Protein AF-A0A653DAD8-F1 (afdb_monomer_lite)

InterPro domains:
  IPR006594 LIS1 homology motif [PS50896] (156-188)
  IPR006594 LIS1 homology motif [SM00667] (156-188)
  IPR040362 RAB11-binding protein RELCH [PTHR32059] (21-234)

pLDDT: mean 71.54, std 20.87, range [33.69, 98.06]

Foldseek 3Di:
DDDYDDDDDDDDDDPDPPPPPPPCDPQNVLVVCVVVVVLVVNVVSQVVCVVVVHHDVSSVVCVVDPVNCVVVVVPDPPPVPPDPPDDDDDDPPVPDDDPCPVVVVVVVVVVVVVVVVVVVVVLLVLLVVVVVVVPVPPPDDDDDPDPCPDDQDQLNVLLVLLLVLVVCVVVVVVVVSVVSCVVVVQADNVDPSSSSHPDPRDDHPVVVVVVVVVVVVVVVVVVDDDDDDCCVVVVVVVVVVVVVVVVVVCVVVPDDDDDDDDD

Radius of gyration: 42.53 Å; chains: 1; bounding box: 98×110×98 Å

Sequence (263 aa):
MSCDPSIIQQSCDGDKSQLGSKNISYNEIATKLLQDKLLLTALELHTELVEAGKEVRQLKDFFSNPGNFELQTQELPTHLTRSGSQVTLDSLDLTRYSEDGAGTDERVAVLEFELRKAKETINALRNNLTVATESENNSPTKGQLNPNIGSIKPHEQRALNFLINEYLLIHGYKLTSITFADENQSQDFDDWDDVGLNISKPPELLHLYREGLKQTGQNSIVASTQTDHDNSEEKIKNLYYLKYEEATFLQVTGLLCDPPQIL

Organism: Callosobruchus maculatus (NCBI:txid64391)

Secondary structure (DSSP, 8-state):
-------------------------HHHHHHHHHHTT-HHHHHHHHHHHHHTT---HHHHHHHH-THHHHGGGSSS---S---S---------TTSS-TTHHHHHHHHHHHHHHHHHHHHHHHHHHHHHHHHHHHTT------------PPPPHHHHHHHHHHHHHHHHHTT-HHHHHHHHHHTTTS-SS-GGGG--SS--PPPHHHHHHHHHHHHHHHTTTTS--S----HHHHHHHHHHHHHHHHHHHHHTT---PPPPP-

Structure (mmCIF, N/CA/C/O backbone):
data_AF-A0A653DAD8-F1
#
_entry.id   AF-A0A653DAD8-F1
#
loop_
_atom_site.group_PDB
_atom_site.id
_atom_site.type_symbol
_atom_site.label_atom_id
_atom_site.label_alt_id
_atom_site.label_comp_id
_atom_site.label_asym_id
_atom_site.label_entity_id
_atom_site.label_seq_id
_atom_site.pdbx_PDB_ins_code
_atom_site.Cartn_x
_atom_site.Cartn_y
_atom_site.Cartn_z
_atom_site.occupancy
_atom_site.B_iso_or_equiv
_atom_site.auth_seq_id
_atom_site.auth_comp_id
_atom_site.auth_asym_id
_atom_site.auth_atom_id
_atom_site.pdbx_PDB_model_num
ATOM 1 N N . MET A 1 1 ? -32.685 41.257 73.895 1.00 41.00 1 MET A N 1
ATOM 2 C CA . MET A 1 1 ? -31.690 42.123 73.231 1.00 41.00 1 MET A CA 1
ATOM 3 C C . MET A 1 1 ? -30.420 42.089 74.052 1.00 41.00 1 MET A C 1
AT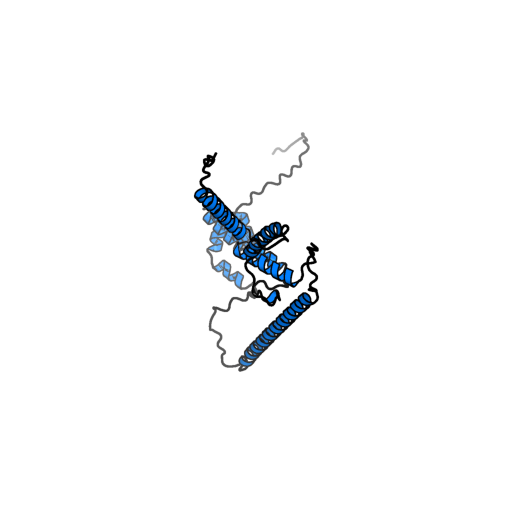OM 5 O O . MET A 1 1 ? -30.438 42.520 75.197 1.00 41.00 1 MET A O 1
ATOM 9 N N . SER A 1 2 ? -29.348 41.533 73.511 1.00 33.69 2 SER A N 1
ATOM 10 C CA . SER A 1 2 ? -27.996 41.801 74.000 1.00 33.69 2 SER A CA 1
ATOM 11 C C . SER A 1 2 ? -27.038 41.527 72.860 1.00 33.69 2 SER A C 1
ATOM 13 O O . SER A 1 2 ? -27.015 40.417 72.336 1.00 33.69 2 SER A O 1
ATOM 15 N N . CYS A 1 3 ? -26.307 42.567 72.480 1.00 37.88 3 CYS A N 1
ATOM 16 C CA . CYS A 1 3 ? -25.126 42.491 71.641 1.00 37.88 3 CYS A CA 1
ATOM 17 C C . CYS A 1 3 ? -23.967 43.149 72.405 1.00 37.88 3 CYS A C 1
ATOM 19 O O . CYS A 1 3 ? -24.150 44.247 72.932 1.00 37.88 3 CYS A O 1
ATOM 21 N N . ASP A 1 4 ? -22.829 42.441 72.362 1.00 40.47 4 ASP A N 1
ATOM 22 C CA . ASP A 1 4 ? -21.415 42.866 72.425 1.00 40.47 4 ASP A CA 1
ATOM 23 C C . ASP A 1 4 ? -20.816 43.433 73.733 1.00 40.47 4 ASP A C 1
ATOM 25 O O . ASP A 1 4 ? -21.583 43.911 74.569 1.00 40.47 4 ASP A O 1
ATOM 29 N N . PRO A 1 5 ? -19.461 43.411 73.950 1.00 57.53 5 PRO A N 1
ATOM 30 C CA . PRO A 1 5 ? -18.354 43.311 72.954 1.00 57.53 5 PRO A CA 1
ATOM 31 C C . PRO A 1 5 ? -17.012 42.588 73.359 1.00 57.53 5 PRO A C 1
ATOM 33 O O . PRO A 1 5 ? -16.801 42.224 74.513 1.00 57.53 5 PRO A O 1
ATOM 36 N N . SER A 1 6 ? -16.063 42.525 72.391 1.00 39.62 6 SER A N 1
ATOM 37 C CA . SER A 1 6 ? -14.561 42.539 72.497 1.00 39.62 6 SER A CA 1
ATOM 38 C C . SER A 1 6 ? -13.758 41.208 72.620 1.00 39.62 6 SER A C 1
ATOM 40 O O . SER A 1 6 ? -13.842 40.541 73.642 1.00 39.62 6 SER A O 1
ATOM 42 N N . ILE A 1 7 ? -13.059 40.714 71.564 1.00 40.53 7 ILE A N 1
ATOM 43 C CA . ILE A 1 7 ? -11.623 40.906 71.130 1.00 40.53 7 ILE A CA 1
ATOM 44 C C . ILE A 1 7 ? -10.610 40.211 72.096 1.00 40.53 7 ILE A C 1
ATOM 46 O O . ILE A 1 7 ? -10.602 40.550 73.270 1.00 40.53 7 ILE A O 1
ATOM 50 N N . ILE A 1 8 ? -9.788 39.190 71.751 1.00 37.81 8 ILE A N 1
ATOM 51 C CA . ILE A 1 8 ? -8.548 39.130 70.918 1.00 37.81 8 ILE A CA 1
ATOM 52 C C . ILE A 1 8 ? -8.161 37.642 70.681 1.00 37.81 8 ILE A C 1
ATOM 54 O O . ILE A 1 8 ? -8.128 36.899 71.652 1.00 37.81 8 ILE A O 1
ATOM 58 N N . GLN A 1 9 ? -7.770 37.238 69.457 1.00 35.22 9 GLN A N 1
ATOM 59 C CA . GLN A 1 9 ? -6.507 36.508 69.177 1.00 35.22 9 GLN A CA 1
ATOM 60 C C . GLN A 1 9 ? -6.263 36.407 67.656 1.00 35.22 9 GLN A C 1
ATOM 62 O O . GLN A 1 9 ? -7.020 35.772 66.926 1.00 35.22 9 GLN A O 1
ATOM 67 N N . GLN A 1 10 ? -5.185 37.040 67.187 1.00 46.09 10 GLN A N 1
ATOM 68 C CA . GLN A 1 10 ? -4.557 36.787 65.887 1.00 46.09 10 GLN A CA 1
ATOM 69 C C . GLN A 1 10 ? -4.028 35.347 65.813 1.00 46.09 10 GLN A C 1
ATOM 71 O O . GLN A 1 10 ? -3.392 34.885 66.758 1.00 46.09 10 GLN A O 1
ATOM 76 N N . SER A 1 11 ? -4.175 34.699 64.656 1.00 34.66 11 SER A N 1
ATOM 77 C CA . SER A 1 11 ? -3.166 33.761 64.161 1.00 34.66 11 SER A CA 1
ATOM 78 C C . SER A 1 11 ? -3.070 33.848 62.646 1.00 34.66 11 SER A C 1
ATOM 80 O O . SER A 1 11 ? -4.067 33.891 61.928 1.00 34.66 11 SER A O 1
ATOM 82 N N . CYS A 1 12 ? -1.819 33.915 62.232 1.00 35.72 12 CYS A N 1
ATOM 83 C CA . CYS A 1 12 ? -1.263 34.023 60.905 1.00 35.72 12 CYS A CA 1
ATOM 84 C C . CYS A 1 12 ? -1.383 32.703 60.131 1.00 35.72 12 CYS A C 1
ATOM 86 O O . CYS A 1 12 ? -1.547 31.640 60.728 1.00 35.72 12 CYS A O 1
ATOM 88 N N . ASP A 1 13 ? -1.138 32.830 58.828 1.00 35.91 13 ASP A N 1
ATOM 89 C CA . ASP A 1 13 ? -0.514 31.845 57.944 1.00 35.91 13 ASP A CA 1
ATOM 90 C C . ASP A 1 13 ? -1.307 30.609 57.515 1.00 35.91 13 ASP A C 1
ATOM 92 O O . ASP A 1 13 ? -1.715 29.760 58.304 1.00 35.91 13 ASP A O 1
ATOM 96 N N . GLY A 1 14 ? -1.371 30.439 56.194 1.00 35.56 14 GLY A N 1
ATOM 97 C CA . GLY A 1 14 ? -1.519 29.114 55.607 1.00 35.56 14 GLY A CA 1
ATOM 98 C C . GLY A 1 14 ? -2.348 29.070 54.344 1.00 35.56 14 GLY A C 1
ATOM 99 O O . GLY A 1 14 ? -3.340 28.351 54.291 1.00 35.56 14 GLY A O 1
ATOM 100 N N . ASP A 1 15 ? -1.899 29.782 53.316 1.00 46.31 15 ASP A N 1
ATOM 101 C CA . ASP A 1 15 ? -2.247 29.497 51.930 1.00 46.31 15 ASP A CA 1
ATOM 102 C C . ASP A 1 15 ? -1.838 28.041 51.620 1.00 46.31 15 ASP A C 1
ATOM 104 O O . ASP A 1 15 ? -0.671 27.717 51.391 1.00 46.31 15 ASP A O 1
ATOM 108 N N . LYS A 1 16 ? -2.795 27.118 51.713 1.00 41.59 16 LYS A N 1
ATOM 109 C CA . LYS A 1 16 ? -2.699 25.785 51.122 1.00 41.59 16 LYS A CA 1
ATOM 110 C C . LYS A 1 16 ? -3.937 25.591 50.277 1.00 41.59 16 LYS A C 1
ATOM 112 O O . LYS A 1 16 ? -4.970 25.116 50.740 1.00 41.59 16 LYS A O 1
ATOM 117 N N . SER A 1 17 ? -3.782 25.960 49.015 1.00 45.38 17 SER A N 1
ATOM 118 C CA . SER A 1 17 ? -4.536 25.451 47.884 1.00 45.38 17 SER A CA 1
ATOM 119 C C . SER A 1 17 ? -4.602 23.918 47.941 1.00 45.38 17 SER A C 1
ATOM 121 O O . SER A 1 17 ? -3.812 23.198 47.334 1.00 45.38 17 SER A O 1
ATOM 123 N N . GLN A 1 18 ? -5.582 23.390 48.676 1.00 43.06 18 GLN A N 1
ATOM 124 C CA . GLN A 1 18 ? -6.116 22.068 48.400 1.00 43.06 18 GLN A CA 1
ATOM 125 C C . GLN A 1 18 ? -6.823 22.177 47.053 1.00 43.06 18 GLN A C 1
ATOM 127 O O . GLN A 1 18 ? -8.003 22.513 46.964 1.00 43.06 18 GLN A O 1
ATOM 132 N N . LEU A 1 19 ? -6.070 21.904 45.987 1.00 46.00 19 LEU A N 1
ATOM 133 C CA . LEU A 1 19 ? -6.621 21.437 44.728 1.00 46.00 19 LEU A CA 1
ATOM 134 C C . LEU A 1 19 ? -7.296 20.100 45.045 1.00 46.00 19 LEU A C 1
ATOM 136 O O . LEU A 1 19 ? -6.693 19.034 44.935 1.00 46.00 19 LEU A O 1
ATOM 140 N N . GLY A 1 20 ? -8.519 20.188 45.572 1.00 42.84 20 GLY A N 1
ATOM 141 C CA . GLY A 1 20 ? -9.350 19.040 45.858 1.00 42.84 20 GLY A CA 1
ATOM 142 C C . GLY A 1 20 ? -9.424 18.241 44.576 1.00 42.84 20 GLY A C 1
ATOM 143 O O . GLY A 1 20 ? -9.896 18.750 43.558 1.00 42.84 20 GLY A O 1
ATOM 144 N N . SER A 1 21 ? -8.887 17.027 44.613 1.00 50.31 21 SER A N 1
ATOM 145 C CA . SER A 1 21 ? -9.064 16.032 43.573 1.00 50.31 21 SER A CA 1
ATOM 146 C C . SER A 1 21 ? -10.570 15.843 43.433 1.00 50.31 21 SER A C 1
ATOM 148 O O . SER A 1 21 ? -11.185 15.097 44.195 1.00 50.31 21 SER A O 1
ATOM 150 N N . LYS A 1 22 ? -11.194 16.619 42.540 1.00 58.31 22 LYS A N 1
ATOM 151 C CA . LYS A 1 22 ? -12.590 16.439 42.169 1.00 58.31 22 LYS A CA 1
ATOM 152 C C . LYS A 1 22 ? -12.623 15.049 41.565 1.00 58.31 22 LYS A C 1
ATOM 154 O O . LYS A 1 22 ? -12.152 14.851 40.452 1.00 58.31 22 LYS A O 1
ATOM 159 N N . ASN A 1 23 ? -13.061 14.077 42.355 1.00 59.38 23 ASN A N 1
ATOM 160 C CA . ASN A 1 23 ? -13.364 12.747 41.868 1.00 59.38 23 ASN A CA 1
ATOM 161 C C . ASN A 1 23 ? -14.522 12.940 40.896 1.00 59.38 23 ASN A C 1
ATOM 163 O O . ASN A 1 23 ? -15.666 13.074 41.327 1.00 59.38 23 ASN A O 1
ATOM 167 N N . ILE A 1 24 ? -14.192 13.080 39.613 1.00 77.06 24 ILE A N 1
ATOM 168 C CA . ILE A 1 24 ? -15.168 13.335 38.564 1.00 77.06 24 ILE A CA 1
ATOM 169 C C . ILE A 1 24 ? -16.118 12.138 38.562 1.00 77.06 24 ILE A C 1
ATOM 171 O O . ILE A 1 24 ? -15.697 10.997 38.361 1.00 77.06 24 ILE A O 1
ATOM 175 N N . SER A 1 25 ? -17.393 12.386 38.851 1.00 88.06 25 SER A N 1
ATOM 176 C CA . SER A 1 25 ? -18.393 11.319 38.891 1.00 88.06 25 SER A CA 1
ATOM 177 C C . SER A 1 25 ? -18.790 10.929 37.470 1.00 88.06 25 SER A C 1
ATOM 179 O O . SER A 1 25 ? -18.913 11.793 36.604 1.00 88.06 25 SER A O 1
ATOM 181 N N . TYR A 1 26 ? -19.108 9.653 37.227 1.00 91.06 26 TYR A N 1
ATOM 182 C CA . TYR A 1 26 ? -19.656 9.204 35.938 1.00 91.06 26 TYR A CA 1
ATOM 183 C C . TYR A 1 26 ? -20.897 9.999 35.499 1.00 91.06 26 TYR A C 1
ATOM 185 O O . TYR A 1 26 ? -21.128 10.159 34.305 1.00 91.06 26 TYR A O 1
ATOM 193 N N . ASN A 1 27 ? -21.667 10.547 36.447 1.00 91.19 27 ASN A N 1
ATOM 194 C CA . ASN A 1 27 ? -22.784 11.441 36.137 1.00 91.19 27 ASN A CA 1
ATOM 195 C C . ASN A 1 27 ? -22.320 12.771 35.530 1.00 91.19 27 ASN A C 1
ATOM 197 O O . ASN A 1 27 ? -22.940 13.245 34.589 1.00 91.19 27 ASN A O 1
ATOM 201 N N . GLU A 1 28 ? -21.236 13.356 36.038 1.00 92.88 28 GLU A N 1
ATOM 202 C CA . GLU A 1 28 ? -20.692 14.618 35.524 1.00 92.88 28 GLU A CA 1
ATOM 203 C C . GLU A 1 28 ? -20.099 14.421 34.126 1.00 92.88 28 GLU A C 1
ATOM 205 O O . GLU A 1 28 ? -20.323 15.245 33.240 1.00 92.88 28 GLU A O 1
ATOM 210 N N . ILE A 1 29 ? -19.411 13.292 33.911 1.00 92.75 29 ILE A N 1
ATOM 211 C CA . ILE A 1 29 ? -18.890 12.898 32.595 1.00 92.75 29 ILE A CA 1
ATOM 212 C C . ILE A 1 29 ? -20.050 12.708 31.616 1.00 92.75 29 ILE A C 1
ATOM 214 O O . ILE A 1 29 ? -20.034 13.287 30.535 1.00 92.75 29 ILE A O 1
ATOM 218 N N . ALA A 1 30 ? -21.089 11.965 32.005 1.00 93.25 30 ALA A N 1
ATOM 219 C CA . ALA A 1 30 ? -22.267 11.746 31.172 1.00 93.25 30 ALA A CA 1
ATOM 220 C C . ALA A 1 30 ? -22.954 13.062 30.782 1.00 93.25 30 ALA A C 1
ATOM 222 O O . ALA A 1 30 ? -23.223 13.288 29.605 1.00 93.25 30 ALA A O 1
ATOM 223 N N . THR A 1 31 ? -23.183 13.960 31.747 1.00 93.12 31 THR A N 1
ATOM 224 C CA . THR A 1 31 ? -23.765 15.281 31.477 1.00 93.12 31 THR A CA 1
ATOM 225 C C . THR A 1 31 ? -22.889 16.078 30.510 1.00 93.12 31 THR A C 1
ATOM 227 O O . THR A 1 31 ? -23.412 16.666 29.565 1.00 93.12 31 THR A O 1
ATOM 230 N N . LYS A 1 32 ? -21.562 16.060 30.696 1.00 94.50 32 LYS A N 1
ATOM 231 C CA . LYS A 1 32 ? -20.625 16.771 29.820 1.00 94.50 32 LYS A CA 1
ATOM 232 C C . LYS A 1 32 ? -20.631 16.219 28.392 1.00 94.50 32 LYS A C 1
ATOM 234 O O . LYS A 1 32 ? -20.705 17.000 27.450 1.00 94.50 32 LYS A O 1
ATOM 239 N N . LEU A 1 33 ? -20.612 14.897 28.225 1.00 94.56 33 LEU A N 1
ATOM 240 C CA . LEU A 1 33 ? -20.620 14.255 26.907 1.00 94.56 33 LEU A CA 1
ATOM 241 C C . LEU A 1 33 ? -21.926 14.512 26.142 1.00 94.56 33 LEU A C 1
ATOM 243 O O . LEU A 1 33 ? -21.887 14.777 24.941 1.00 94.56 33 LEU A O 1
ATOM 247 N N . LEU A 1 34 ? -23.072 14.486 26.832 1.00 92.25 34 LEU A N 1
ATOM 248 C CA . LEU A 1 34 ? -24.365 14.816 26.228 1.00 92.25 34 LEU A CA 1
ATOM 249 C C . LEU A 1 34 ? -24.459 16.307 25.867 1.00 92.25 34 LEU A C 1
ATOM 251 O O . LEU A 1 34 ? -24.926 16.645 24.781 1.00 92.25 34 LEU A O 1
ATOM 255 N N . GLN A 1 35 ? -23.973 17.197 26.740 1.00 92.25 35 GLN A N 1
ATOM 256 C CA . GLN A 1 35 ? -23.939 18.642 26.491 1.00 92.25 35 GLN A CA 1
ATOM 257 C C . GLN A 1 35 ? -23.063 18.997 25.281 1.00 92.25 35 GLN A C 1
ATOM 259 O O . GLN A 1 35 ? -23.463 19.811 24.449 1.00 92.25 35 GLN A O 1
ATOM 264 N N . ASP A 1 36 ? -21.893 18.368 25.168 1.00 92.50 36 ASP A N 1
ATOM 265 C CA . ASP A 1 36 ? -20.935 18.613 24.087 1.00 92.50 36 ASP A CA 1
ATOM 266 C C . ASP A 1 36 ? -21.272 17.823 22.804 1.00 92.50 36 ASP A C 1
ATOM 268 O O . ASP A 1 36 ? -20.515 17.860 21.836 1.00 92.50 36 ASP A O 1
ATOM 272 N N . LYS A 1 37 ? -22.412 17.112 22.773 1.00 90.00 37 LYS A N 1
ATOM 273 C CA . LYS A 1 37 ? -22.869 16.276 21.648 1.00 90.00 37 LYS A CA 1
ATOM 274 C C . LYS A 1 37 ? -21.855 15.203 21.219 1.00 90.00 37 LYS A C 1
ATOM 276 O O . LYS A 1 37 ? -21.863 14.755 20.071 1.00 90.00 37 LYS A O 1
ATOM 281 N N . LEU A 1 38 ? -21.025 14.726 22.145 1.00 92.81 38 LEU A N 1
ATOM 282 C CA . LEU A 1 38 ? -20.094 13.614 21.934 1.00 92.81 38 LEU A CA 1
ATOM 283 C C . LEU A 1 38 ? -20.830 12.275 22.099 1.00 92.81 38 LEU A C 1
ATOM 285 O O . LEU A 1 38 ? -20.524 11.477 22.984 1.00 92.81 38 LEU A O 1
ATOM 289 N N . LEU A 1 39 ? -21.844 12.047 21.258 1.00 92.12 39 LEU A N 1
ATOM 290 C CA . LEU A 1 39 ? -22.805 10.949 21.422 1.00 92.12 39 LEU A CA 1
ATOM 291 C C . LEU A 1 39 ? -22.161 9.563 21.308 1.00 92.12 39 LEU A C 1
ATOM 293 O O . LEU A 1 39 ? -22.580 8.646 22.005 1.00 92.12 39 LEU A O 1
ATOM 297 N N . LEU A 1 40 ? -21.130 9.415 20.472 1.00 93.69 40 LEU A N 1
ATOM 298 C CA . LEU A 1 40 ? -20.424 8.142 20.317 1.00 93.69 40 LEU A CA 1
ATOM 299 C C . LEU A 1 40 ? -19.607 7.798 21.569 1.00 93.69 40 LEU A C 1
ATOM 301 O O . LEU A 1 40 ? -19.708 6.690 22.080 1.00 93.69 40 LEU A O 1
ATOM 305 N N . THR A 1 41 ? -18.884 8.774 22.119 1.00 95.25 41 THR A N 1
ATOM 306 C CA . THR A 1 41 ? -18.140 8.624 23.379 1.00 95.25 41 THR A CA 1
ATOM 307 C C . THR A 1 41 ? -19.081 8.407 24.565 1.00 95.25 41 THR A C 1
ATOM 309 O O . THR A 1 41 ? -18.795 7.618 25.460 1.00 95.25 41 THR A O 1
ATOM 312 N N . ALA A 1 42 ? -20.237 9.080 24.576 1.00 94.62 42 ALA A N 1
ATOM 313 C CA . ALA A 1 42 ? -21.278 8.846 25.573 1.00 94.62 42 ALA A CA 1
ATOM 314 C C . ALA A 1 42 ? -21.845 7.419 25.491 1.00 94.62 42 ALA A C 1
ATOM 316 O O . ALA A 1 42 ? -22.124 6.818 26.529 1.00 94.62 42 ALA A O 1
ATOM 317 N N . LEU A 1 43 ? -22.009 6.885 24.275 1.00 94.44 43 LEU A N 1
ATOM 318 C CA . LEU A 1 43 ? -22.498 5.528 24.043 1.00 94.44 43 LEU A CA 1
ATOM 319 C C . LEU A 1 43 ? -21.471 4.487 24.490 1.00 94.44 43 LEU A C 1
ATOM 321 O O . LEU A 1 43 ? -21.838 3.548 25.187 1.00 94.44 43 LEU A O 1
ATOM 325 N N . GLU A 1 44 ? -20.200 4.692 24.152 1.00 95.88 44 GLU A N 1
ATOM 326 C CA . GLU A 1 44 ? -19.090 3.840 24.585 1.00 95.88 44 GLU A CA 1
ATOM 327 C C . GLU A 1 44 ? -19.015 3.759 26.117 1.00 95.88 44 GLU A C 1
ATOM 329 O O . GLU A 1 44 ? -19.029 2.667 26.689 1.00 95.88 44 GLU A O 1
ATOM 334 N N . LEU A 1 45 ? -19.072 4.913 26.794 1.00 94.56 45 LEU A N 1
ATOM 335 C CA . LEU A 1 45 ? -19.117 4.973 28.256 1.00 94.56 45 LEU A CA 1
ATOM 336 C C . LEU A 1 45 ? -20.352 4.257 28.826 1.00 94.56 45 LEU A C 1
ATOM 338 O O . LEU A 1 45 ? -20.268 3.604 29.865 1.00 94.56 45 LEU A O 1
ATOM 342 N N . HIS A 1 46 ? -21.513 4.379 28.177 1.00 93.50 46 HIS A N 1
ATOM 343 C CA . HIS A 1 46 ? -22.723 3.679 28.604 1.00 93.50 46 HIS A CA 1
ATOM 344 C C . HIS A 1 46 ? -22.545 2.159 28.530 1.00 93.50 46 HIS A C 1
ATOM 346 O O . HIS A 1 46 ? -22.851 1.473 29.507 1.00 93.50 46 HIS A O 1
ATOM 352 N N . THR A 1 47 ? -22.029 1.646 27.411 1.00 94.62 47 THR A N 1
ATOM 353 C CA . THR A 1 47 ? -21.808 0.209 27.216 1.00 94.62 47 THR A CA 1
ATOM 354 C C . THR A 1 47 ? -20.768 -0.345 28.183 1.00 94.62 47 THR A C 1
ATOM 356 O O . THR A 1 47 ? -21.034 -1.356 28.827 1.00 94.62 47 THR A O 1
ATOM 359 N N . GLU A 1 48 ? -19.653 0.362 28.387 1.00 95.12 48 GLU A N 1
ATOM 360 C CA . GLU A 1 48 ? -18.602 -0.047 29.328 1.00 95.12 48 GLU A CA 1
ATOM 361 C C . GLU A 1 48 ? -19.137 -0.134 30.769 1.00 95.12 48 GLU A C 1
ATOM 363 O O . GLU A 1 48 ? -18.854 -1.081 31.507 1.00 95.12 48 GLU A O 1
ATOM 368 N N . LEU A 1 49 ? -19.972 0.828 31.179 1.00 92.62 49 LEU A N 1
ATOM 369 C CA . LEU A 1 49 ? -20.592 0.803 32.502 1.00 92.62 49 LEU A CA 1
ATOM 370 C C . LEU A 1 49 ? -21.569 -0.365 32.653 1.00 92.62 49 LEU A C 1
ATOM 372 O O . LEU A 1 49 ? -21.524 -1.048 33.679 1.00 92.62 49 LEU A O 1
ATOM 376 N N . VAL A 1 50 ? -22.406 -0.618 31.641 1.00 92.50 50 VAL A N 1
ATOM 377 C CA . VAL A 1 50 ? -23.357 -1.741 31.637 1.00 92.50 50 VAL A CA 1
ATOM 378 C C . VAL A 1 50 ? -22.619 -3.079 31.735 1.00 92.50 50 VAL A C 1
ATOM 380 O O . VAL A 1 50 ? -23.019 -3.928 32.532 1.00 92.50 50 VAL A O 1
ATOM 383 N N . GLU A 1 51 ? -21.512 -3.246 31.009 1.00 92.12 51 GLU A N 1
ATOM 384 C CA . GLU A 1 51 ? -20.644 -4.429 31.099 1.00 92.12 51 GLU A CA 1
ATOM 385 C C . GLU A 1 51 ? -20.025 -4.594 32.494 1.00 92.12 51 GLU A C 1
ATOM 387 O O . GLU A 1 51 ? -19.964 -5.702 33.028 1.00 92.12 51 GLU A O 1
ATOM 392 N N . ALA A 1 52 ? -19.645 -3.488 33.141 1.00 90.62 52 ALA A N 1
ATOM 393 C CA . ALA A 1 52 ? -19.167 -3.472 34.522 1.00 90.62 52 ALA A CA 1
ATOM 394 C C . ALA A 1 52 ? -20.289 -3.614 35.579 1.00 90.62 52 A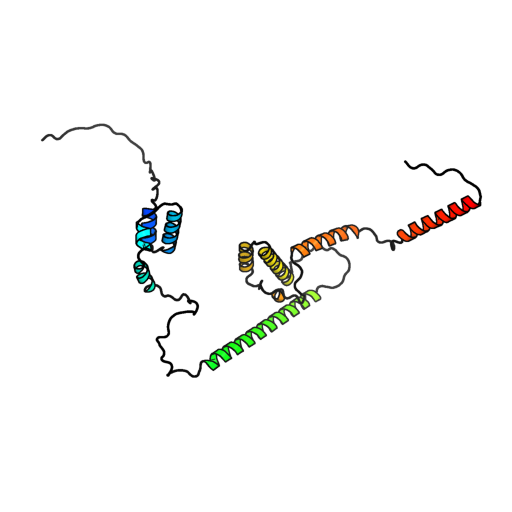LA A C 1
ATOM 396 O O . ALA A 1 52 ? -20.016 -3.520 36.782 1.00 90.62 52 ALA A O 1
ATOM 397 N N . GLY A 1 53 ? -21.549 -3.799 35.163 1.00 89.06 53 GLY A N 1
ATOM 398 C CA . GLY A 1 53 ? -22.718 -3.911 36.043 1.00 89.06 53 GLY A CA 1
ATOM 399 C C . GLY A 1 53 ? -23.118 -2.602 36.736 1.00 89.06 53 GLY A C 1
ATOM 400 O O . GLY A 1 53 ? -23.833 -2.623 37.739 1.00 89.06 53 GLY A O 1
ATOM 401 N N . LYS A 1 54 ? -22.641 -1.457 36.240 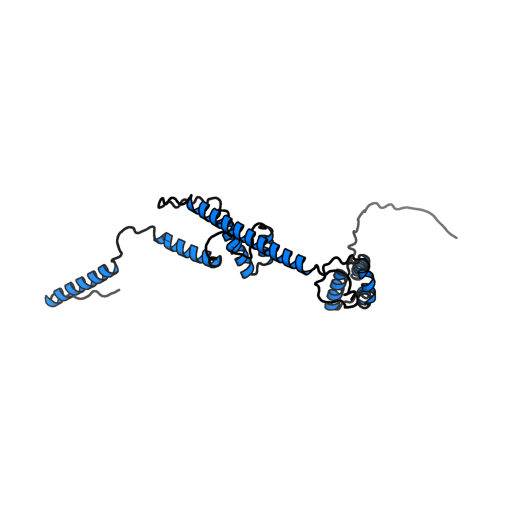1.00 86.81 54 LYS A N 1
ATOM 402 C CA . LYS A 1 54 ? -22.964 -0.113 36.731 1.00 86.81 54 LYS A CA 1
ATOM 403 C C . LYS A 1 54 ? -23.890 0.580 35.740 1.00 86.81 54 LYS A C 1
ATOM 405 O O . LYS A 1 54 ? -23.770 0.420 34.535 1.00 86.81 54 LYS A O 1
ATOM 410 N N . GLU A 1 55 ? -24.803 1.408 36.230 1.00 88.06 55 GLU A N 1
ATOM 411 C CA . GLU A 1 55 ? -25.729 2.120 35.350 1.00 88.06 55 GLU A CA 1
ATOM 412 C C . GLU A 1 55 ? -25.816 3.602 35.713 1.00 88.06 55 GLU A C 1
ATOM 414 O O . GLU A 1 55 ? -26.037 3.972 36.868 1.00 88.06 55 GLU A O 1
ATOM 419 N N . VAL A 1 56 ? -25.674 4.456 34.697 1.00 91.75 56 VAL A N 1
ATOM 420 C CA . VAL A 1 56 ? -25.932 5.896 34.787 1.00 91.75 56 VAL A CA 1
ATOM 421 C C . VAL A 1 56 ? -27.255 6.180 34.087 1.00 91.75 56 VAL A C 1
ATOM 423 O O . VAL A 1 56 ? -27.357 6.074 32.865 1.00 91.75 56 VAL A O 1
ATOM 426 N N . ARG A 1 57 ? -28.268 6.565 34.873 1.00 88.25 57 ARG A N 1
ATOM 427 C CA . ARG A 1 57 ? -29.647 6.774 34.395 1.00 88.25 57 ARG A CA 1
ATOM 428 C C . ARG A 1 57 ? -29.735 7.747 33.223 1.00 88.25 57 ARG A C 1
ATOM 430 O O . ARG A 1 57 ? -30.431 7.464 32.265 1.00 88.25 57 ARG A O 1
ATOM 437 N N . GLN A 1 58 ? -28.972 8.839 33.264 1.00 89.94 58 GLN A N 1
ATOM 438 C CA . GLN A 1 58 ? -28.989 9.856 32.208 1.00 89.94 58 GLN A CA 1
ATOM 439 C C . GLN A 1 58 ? -28.608 9.286 30.835 1.00 89.94 58 GLN A C 1
ATOM 441 O O . GLN A 1 58 ? -29.264 9.600 29.849 1.00 89.94 58 GLN A O 1
ATOM 446 N N . LEU A 1 59 ? -27.583 8.427 30.768 1.00 92.31 59 LEU A N 1
ATOM 447 C CA . LEU A 1 59 ? -27.186 7.782 29.513 1.00 92.31 59 LEU A CA 1
ATOM 448 C C . LEU A 1 59 ? -28.240 6.761 29.080 1.00 92.31 59 LEU A C 1
ATOM 450 O O . LEU A 1 59 ? -28.648 6.767 27.925 1.00 92.31 59 LEU A O 1
ATOM 454 N N . LYS A 1 60 ? -28.746 5.948 30.017 1.00 92.75 60 LYS A N 1
ATOM 455 C CA . LYS A 1 60 ? -29.812 4.976 29.742 1.00 92.75 60 LYS A CA 1
ATOM 456 C C . LYS A 1 60 ? -31.048 5.652 29.143 1.00 92.75 60 LYS A C 1
ATOM 458 O O . LYS A 1 60 ? -31.514 5.241 28.085 1.00 92.75 60 LYS A O 1
ATOM 463 N N . ASP A 1 61 ? -31.555 6.693 29.795 1.00 90.94 61 ASP A N 1
ATOM 464 C CA . ASP A 1 61 ? -32.758 7.412 29.375 1.00 90.94 61 ASP A CA 1
ATOM 465 C C . ASP A 1 61 ? -32.529 8.125 28.033 1.00 90.94 61 ASP A C 1
ATOM 467 O O . ASP A 1 61 ? -33.407 8.121 27.169 1.00 90.94 61 ASP A O 1
ATOM 471 N N . PHE A 1 62 ? -31.329 8.680 27.821 1.00 91.44 62 PHE A N 1
ATOM 472 C CA . PHE A 1 62 ? -30.967 9.347 26.573 1.00 91.44 62 PHE A CA 1
ATOM 473 C C . PHE A 1 62 ? -30.898 8.377 25.385 1.00 91.44 62 PHE A C 1
ATOM 475 O O . PHE A 1 62 ? -31.481 8.667 24.341 1.00 91.44 62 PHE A O 1
ATOM 482 N N . PHE A 1 63 ? -30.229 7.229 25.541 1.00 91.81 63 PHE A N 1
ATOM 483 C CA . PHE A 1 63 ? -30.074 6.218 24.486 1.00 91.81 63 PHE A CA 1
ATOM 484 C C . PHE A 1 63 ? -31.317 5.339 24.288 1.00 91.81 63 PHE A C 1
ATOM 486 O O . PHE A 1 63 ? -31.478 4.749 23.224 1.00 91.81 63 PHE A O 1
ATOM 493 N N . SER A 1 64 ? -32.225 5.282 25.268 1.00 89.56 64 SER A N 1
ATOM 494 C CA . SER A 1 64 ? -33.508 4.572 25.134 1.00 89.56 64 SER A CA 1
ATOM 495 C C . SER A 1 64 ? -34.549 5.351 24.323 1.00 89.56 64 SER A C 1
ATOM 497 O O . SER A 1 64 ? -35.560 4.774 23.924 1.00 89.56 64 SER A O 1
ATOM 499 N N . ASN A 1 65 ? -34.335 6.650 24.086 1.00 88.81 65 ASN A N 1
ATOM 500 C CA . ASN A 1 65 ? -35.252 7.487 23.319 1.00 88.81 65 ASN A CA 1
ATOM 501 C C . ASN A 1 65 ? -34.735 7.714 21.882 1.00 88.81 65 ASN A C 1
ATOM 503 O O . ASN A 1 65 ? -33.842 8.544 21.688 1.00 88.81 65 ASN A O 1
ATOM 507 N N . PRO A 1 66 ? -35.311 7.056 20.856 1.00 81.38 66 PRO A N 1
ATOM 508 C CA . PRO A 1 66 ? -34.870 7.218 19.469 1.00 81.38 66 PRO A CA 1
ATOM 509 C C . PRO A 1 66 ? -35.054 8.650 18.933 1.00 81.38 66 PRO A C 1
ATOM 511 O O . PRO A 1 66 ? -34.288 9.078 18.072 1.00 81.38 66 PRO A O 1
ATOM 514 N N . GLY A 1 67 ? -35.989 9.431 19.490 1.00 81.19 67 GLY A N 1
ATOM 515 C CA . GLY A 1 67 ? -36.224 10.820 19.078 1.00 81.19 67 GLY A CA 1
ATOM 516 C C . GLY A 1 67 ? -35.049 11.767 19.359 1.00 81.19 67 GLY A C 1
ATOM 517 O O . GLY A 1 67 ? -34.917 12.796 18.700 1.00 81.19 67 GLY A O 1
ATOM 518 N N . ASN A 1 68 ? -34.140 11.411 20.276 1.00 81.50 68 ASN A N 1
ATOM 519 C CA . ASN A 1 68 ? -32.939 12.210 20.554 1.00 81.50 68 ASN A CA 1
ATOM 520 C C . ASN A 1 68 ? -31.944 12.239 19.377 1.00 81.50 68 ASN A C 1
ATOM 522 O O . ASN A 1 68 ? -31.069 13.103 19.344 1.00 81.50 68 ASN A O 1
ATOM 526 N N . PHE A 1 69 ? -32.075 11.324 18.411 1.00 81.06 69 PHE A N 1
ATOM 527 C CA . PHE A 1 69 ? -31.181 11.213 17.254 1.00 81.06 69 PHE A CA 1
ATOM 528 C C . PHE A 1 69 ? -31.742 11.877 15.990 1.00 81.06 69 PHE A C 1
ATOM 530 O O . PHE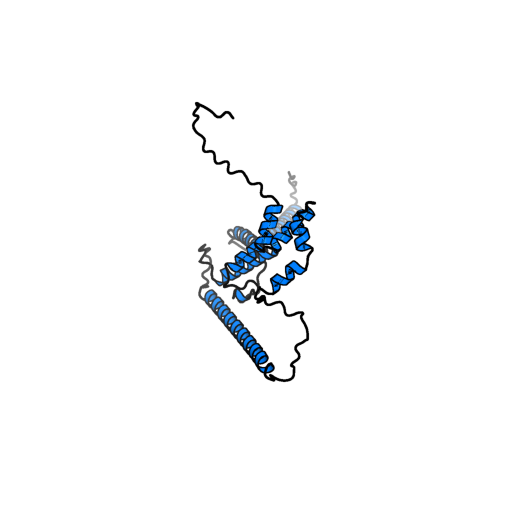 A 1 69 ? -30.976 12.189 15.078 1.00 81.06 69 PHE A O 1
ATOM 537 N N . GLU A 1 70 ? -33.050 12.147 15.943 1.00 68.75 70 GLU A N 1
ATOM 538 C CA . GLU A 1 70 ? -33.731 12.693 14.759 1.00 68.75 70 GLU A CA 1
ATOM 539 C C . GLU A 1 70 ? -33.352 14.160 14.484 1.00 68.75 70 GLU A C 1
ATOM 541 O O . GLU A 1 70 ? -33.218 14.568 13.331 1.00 68.75 70 GLU A O 1
ATOM 546 N N . LEU A 1 71 ? -33.085 14.951 15.530 1.00 59.72 71 LEU A N 1
ATOM 547 C CA . LEU A 1 71 ? -32.677 16.359 15.400 1.00 59.72 71 LEU A CA 1
ATOM 548 C C . LEU A 1 71 ? -31.234 16.531 14.894 1.00 59.72 71 LEU A C 1
ATOM 550 O O . LEU A 1 71 ? -30.884 17.584 14.363 1.00 59.72 71 LEU A O 1
ATOM 554 N N . GLN A 1 72 ? -30.382 15.511 15.033 1.00 56.06 72 GLN A N 1
ATOM 555 C CA . GLN A 1 72 ? -28.972 15.597 14.639 1.00 56.06 72 GLN A CA 1
ATOM 556 C C . GLN A 1 72 ? -28.778 15.420 13.122 1.00 56.06 72 GLN A C 1
ATOM 558 O O . GLN A 1 72 ? -27.746 15.816 12.585 1.00 56.06 72 GLN A O 1
ATOM 563 N N . THR A 1 73 ? -29.758 14.848 12.416 1.00 52.50 73 THR A N 1
ATOM 564 C CA . THR A 1 73 ? -29.675 14.621 10.964 1.00 52.50 73 THR A CA 1
ATOM 565 C C . THR A 1 73 ? -29.976 15.882 10.145 1.00 52.50 73 THR A C 1
ATOM 567 O O . THR A 1 73 ? -29.595 15.943 8.983 1.00 52.50 73 THR A O 1
ATOM 570 N N . GLN A 1 74 ? -30.622 16.900 10.730 1.00 51.47 74 GLN A N 1
ATOM 571 C CA . GLN A 1 74 ? -30.997 18.125 10.006 1.00 51.47 74 GLN A CA 1
ATOM 572 C C . GLN A 1 74 ? -29.890 19.194 9.950 1.00 51.47 74 GLN A C 1
ATOM 574 O O . GLN A 1 74 ? -29.891 20.010 9.036 1.00 51.47 74 GLN A O 1
ATOM 579 N N . GLU A 1 75 ? -28.931 19.181 10.881 1.00 48.97 75 GLU A N 1
ATOM 580 C CA . GLU A 1 75 ? -27.890 20.225 11.010 1.00 48.97 75 GLU A CA 1
ATOM 581 C C . GLU A 1 75 ? -26.501 19.777 10.519 1.00 48.97 75 GLU A C 1
ATOM 583 O O . GLU A 1 75 ? -25.559 20.568 10.479 1.00 48.97 75 GLU A O 1
ATOM 588 N N . LEU A 1 76 ? -26.346 18.511 10.128 1.00 44.75 76 LEU A N 1
ATOM 589 C CA . LEU A 1 76 ? -25.132 18.038 9.473 1.00 44.75 76 LEU A CA 1
ATOM 590 C C . LEU A 1 76 ? -25.335 18.159 7.959 1.00 44.75 76 LEU A C 1
ATOM 592 O O . LEU A 1 76 ? -26.213 17.478 7.429 1.00 44.75 76 LEU A O 1
ATOM 596 N N . PRO A 1 77 ? -24.529 18.949 7.224 1.00 43.81 77 PRO A N 1
ATOM 597 C CA . PRO A 1 77 ? -24.402 18.740 5.793 1.00 43.81 77 PRO A CA 1
ATOM 598 C C . PRO A 1 77 ? -23.819 17.336 5.618 1.00 43.81 77 PRO A C 1
ATOM 600 O O . PRO A 1 77 ? -22.615 17.114 5.744 1.00 43.81 77 PRO A O 1
ATOM 603 N N . THR A 1 78 ? -24.690 16.356 5.393 1.00 47.91 78 THR A N 1
ATOM 604 C CA . THR A 1 78 ? -24.338 14.978 5.069 1.00 47.91 78 THR A CA 1
ATOM 605 C C . THR A 1 78 ? -23.745 14.953 3.664 1.00 47.91 78 THR A C 1
ATOM 607 O O . THR A 1 78 ? -24.376 14.515 2.711 1.00 47.91 78 THR A O 1
ATOM 610 N N . HIS A 1 79 ? -22.516 15.451 3.542 1.00 45.12 79 HIS A N 1
ATOM 611 C CA . HIS A 1 79 ? -21.622 15.202 2.416 1.00 45.12 79 HIS A CA 1
ATOM 612 C C . HIS A 1 79 ? -20.610 14.102 2.772 1.00 45.12 79 HIS A C 1
ATOM 614 O O . HIS A 1 79 ? -19.490 14.062 2.267 1.00 45.12 79 HIS A O 1
ATOM 620 N N . LEU A 1 80 ? -21.013 13.186 3.656 1.00 46.22 80 LEU A N 1
ATOM 621 C CA . LEU A 1 80 ? -20.460 11.845 3.649 1.00 46.22 80 LEU A CA 1
ATOM 622 C C . LEU A 1 80 ? -21.132 11.136 2.481 1.00 46.22 80 LEU A C 1
ATOM 624 O O . LEU A 1 80 ? -22.332 10.866 2.525 1.00 46.22 80 LEU A O 1
ATOM 628 N N . THR A 1 81 ? -20.360 10.896 1.426 1.00 52.44 81 THR A N 1
ATOM 629 C CA . THR A 1 81 ? -20.683 10.032 0.291 1.00 52.44 81 THR A CA 1
ATOM 630 C C . THR A 1 81 ? -21.062 8.656 0.829 1.00 52.44 81 THR A C 1
ATOM 632 O O . THR A 1 81 ? -20.243 7.757 1.004 1.00 52.44 81 THR A O 1
ATOM 635 N N . ARG A 1 82 ? -22.338 8.518 1.180 1.00 44.16 82 ARG A N 1
ATOM 636 C CA . ARG A 1 82 ? -22.943 7.269 1.599 1.00 44.16 82 ARG A CA 1
ATOM 637 C C . ARG A 1 82 ? -22.959 6.373 0.369 1.00 44.16 82 ARG A C 1
ATOM 639 O O . ARG A 1 82 ? -23.573 6.715 -0.637 1.00 44.16 82 ARG A O 1
ATOM 646 N N . SER A 1 83 ? -22.235 5.262 0.469 1.00 45.31 83 SER A N 1
ATOM 647 C CA . SER A 1 83 ? -22.276 4.129 -0.455 1.00 45.31 83 SER A CA 1
ATOM 648 C C . SER A 1 83 ? -23.695 3.924 -1.007 1.00 45.31 83 SER A C 1
ATOM 650 O O . SER A 1 83 ? -24.656 3.852 -0.236 1.00 45.31 83 SER A O 1
ATOM 652 N N . GLY A 1 84 ? -23.815 3.904 -2.338 1.00 50.62 84 GLY A N 1
ATOM 653 C CA . GLY A 1 84 ? -25.048 4.076 -3.119 1.00 50.62 84 GLY A CA 1
ATOM 654 C C . GLY A 1 84 ? -26.063 2.930 -3.067 1.00 50.62 84 GLY A C 1
ATOM 655 O O . GLY A 1 84 ? -26.765 2.687 -4.043 1.00 50.62 84 GLY A O 1
ATOM 656 N N . SER A 1 85 ? -26.170 2.215 -1.953 1.00 54.94 85 SER A N 1
ATOM 657 C CA . SER A 1 85 ? -27.168 1.165 -1.770 1.00 54.94 85 SER A CA 1
ATOM 658 C C . SER A 1 85 ? -28.177 1.576 -0.696 1.00 54.94 85 SER A C 1
ATOM 660 O O . SER A 1 85 ? -27.857 1.572 0.489 1.00 54.94 85 SER A O 1
ATOM 662 N N . GLN A 1 86 ? -29.405 1.869 -1.145 1.00 61.81 86 GLN A N 1
ATOM 663 C CA . GLN A 1 86 ? -30.642 2.182 -0.403 1.00 61.81 86 GLN A CA 1
ATOM 664 C C . GLN A 1 86 ? -30.884 3.657 -0.047 1.00 61.81 86 GLN A C 1
ATOM 666 O O . GLN A 1 86 ? -30.370 4.139 0.962 1.00 61.81 86 GLN A O 1
ATOM 671 N N . VAL A 1 87 ? -31.755 4.313 -0.839 1.00 48.72 87 VAL A N 1
ATOM 672 C CA . VAL A 1 87 ? -33.046 4.927 -0.425 1.00 48.72 87 VAL A CA 1
ATOM 673 C C . VAL A 1 87 ? -33.848 5.363 -1.685 1.00 48.72 87 VAL A C 1
ATOM 675 O O . VAL A 1 87 ? -33.410 6.216 -2.444 1.00 48.72 87 VAL A O 1
ATOM 678 N N . THR A 1 88 ? -34.984 4.676 -1.908 1.00 43.97 88 THR A N 1
ATOM 679 C CA . THR A 1 88 ? -36.287 5.091 -2.512 1.00 43.97 88 THR A CA 1
ATOM 680 C C . THR A 1 88 ? -36.290 6.060 -3.715 1.00 43.97 88 THR A C 1
ATOM 682 O O . THR A 1 88 ? -36.076 7.254 -3.559 1.00 43.97 88 THR A O 1
ATOM 685 N N . LEU A 1 89 ? -36.527 5.644 -4.964 1.00 50.97 89 LEU A N 1
ATOM 686 C CA . LEU A 1 89 ? -37.816 5.247 -5.580 1.00 50.97 89 LEU A CA 1
ATOM 687 C C . LEU A 1 89 ? -39.040 6.175 -5.377 1.00 50.97 89 LEU A C 1
ATOM 689 O O . LEU A 1 89 ? -40.159 5.679 -5.441 1.00 50.97 89 LEU A O 1
ATOM 693 N N . ASP A 1 90 ? -38.877 7.494 -5.196 1.00 52.50 90 ASP A N 1
ATOM 694 C CA . ASP A 1 90 ? -40.036 8.419 -5.280 1.00 52.50 90 ASP A CA 1
ATOM 695 C C . ASP A 1 90 ? -39.754 9.787 -5.937 1.00 52.50 90 ASP A C 1
ATOM 697 O O . ASP A 1 90 ? -40.313 10.825 -5.596 1.00 52.50 90 ASP A O 1
ATOM 701 N N . SER A 1 91 ? -38.857 9.823 -6.920 1.00 47.66 91 SER A N 1
ATOM 702 C CA . SER A 1 91 ? -38.755 10.956 -7.854 1.00 47.66 91 SER A CA 1
ATOM 703 C C . SER A 1 91 ? -38.438 10.439 -9.251 1.00 47.66 91 SER A C 1
ATOM 705 O O . SER A 1 91 ? -37.395 10.723 -9.833 1.00 47.66 91 SER A O 1
ATOM 707 N N . LEU A 1 92 ? -39.349 9.618 -9.782 1.00 49.34 92 LEU A N 1
ATOM 708 C CA . LEU A 1 92 ? -39.421 9.368 -11.217 1.00 49.34 92 LEU A CA 1
ATOM 709 C C . LEU A 1 92 ? -40.020 10.613 -11.892 1.00 49.34 92 LEU A C 1
ATOM 711 O O . LEU A 1 92 ? -41.227 10.695 -12.099 1.00 49.34 92 LEU A O 1
ATOM 715 N N . ASP A 1 93 ? -39.166 11.557 -12.287 1.00 48.38 93 ASP A N 1
ATOM 716 C CA . ASP A 1 93 ? -39.421 12.353 -13.493 1.00 48.38 93 ASP A CA 1
ATOM 717 C C . ASP A 1 93 ? -38.548 11.791 -14.625 1.00 48.38 93 ASP A C 1
ATOM 719 O O . ASP A 1 93 ? -37.530 12.349 -15.025 1.00 48.38 93 ASP A O 1
ATOM 723 N N . LEU A 1 94 ? -38.913 10.591 -15.090 1.00 52.19 94 LEU A N 1
ATOM 724 C CA . LEU A 1 94 ? -38.157 9.814 -16.080 1.00 52.19 94 LEU A CA 1
ATOM 725 C C . LEU A 1 94 ? -38.438 10.252 -17.528 1.00 52.19 94 LEU A C 1
ATOM 727 O O . LEU A 1 94 ? -38.209 9.486 -18.458 1.00 52.19 94 LEU A O 1
ATOM 731 N N . THR A 1 95 ? -38.992 11.445 -17.757 1.00 49.97 95 THR A N 1
ATOM 732 C CA . THR A 1 95 ? -39.477 11.803 -19.102 1.00 49.97 95 THR A CA 1
ATOM 733 C C . THR A 1 95 ? -38.950 13.104 -19.664 1.00 49.97 95 THR A C 1
ATOM 735 O O . THR A 1 95 ? -39.526 13.564 -20.651 1.00 49.97 95 THR A O 1
ATOM 738 N N . ARG A 1 96 ? -37.884 13.715 -19.114 1.00 57.84 96 ARG A N 1
ATOM 739 C CA . ARG A 1 96 ? -37.519 15.030 -19.659 1.00 57.84 96 ARG A CA 1
ATOM 740 C C . ARG A 1 96 ? -36.087 15.394 -20.033 1.00 57.84 96 ARG A C 1
ATOM 742 O O . ARG A 1 96 ? -35.999 16.092 -21.030 1.00 57.84 96 ARG A O 1
ATOM 749 N N . TYR A 1 97 ? -34.997 14.938 -19.416 1.00 47.94 97 TYR A N 1
ATOM 750 C CA . TYR A 1 97 ? -33.631 15.317 -19.860 1.00 47.94 97 TYR A CA 1
ATOM 751 C C . TYR A 1 97 ? -32.625 14.287 -19.279 1.00 47.94 97 TYR A C 1
ATOM 753 O O . TYR A 1 97 ? -32.691 14.049 -18.083 1.00 47.94 97 TYR A O 1
ATOM 761 N N . SER A 1 98 ? -31.721 13.571 -19.963 1.00 47.03 98 SER A N 1
ATOM 762 C CA . SER A 1 98 ? -31.100 13.735 -21.278 1.00 47.03 98 SER A CA 1
ATOM 763 C C . SER A 1 98 ? -30.601 12.395 -21.835 1.00 47.03 98 SER A C 1
ATOM 765 O O . SER A 1 98 ? -29.993 11.584 -21.141 1.00 47.03 98 SER A O 1
ATOM 767 N N . GLU A 1 99 ? -30.754 12.255 -23.140 1.00 54.25 99 GLU A N 1
ATOM 768 C CA . GLU A 1 99 ? -30.184 11.264 -24.057 1.00 54.25 99 GLU A CA 1
ATOM 769 C C . GLU A 1 99 ? -28.633 11.330 -24.180 1.00 54.25 99 GLU A C 1
ATOM 771 O O . GLU A 1 99 ? -28.072 10.876 -25.167 1.00 54.25 99 GLU A O 1
ATOM 776 N N . ASP A 1 100 ? -27.917 11.890 -23.191 1.00 52.75 100 ASP A N 1
ATOM 777 C CA . ASP A 1 100 ? -26.483 12.262 -23.278 1.00 52.75 100 ASP A CA 1
ATOM 778 C C . ASP A 1 100 ? -25.573 11.566 -22.235 1.00 52.75 100 ASP A C 1
ATOM 780 O O . ASP A 1 100 ? -24.380 11.834 -22.143 1.00 52.75 100 ASP A O 1
ATOM 784 N N . GLY A 1 101 ? -26.102 10.631 -21.438 1.00 54.12 101 GLY A N 1
ATOM 785 C CA . GLY A 1 101 ? -25.296 9.886 -20.453 1.00 54.12 101 GLY A CA 1
ATOM 786 C C . GLY A 1 101 ? -24.371 8.819 -21.059 1.00 54.12 101 GLY A C 1
ATOM 787 O O . GLY A 1 101 ? -23.414 8.392 -20.423 1.00 54.12 101 GLY A O 1
ATOM 788 N N . ALA A 1 102 ? -24.628 8.389 -22.299 1.00 55.12 102 ALA A N 1
ATOM 789 C CA . ALA A 1 102 ? -23.825 7.356 -22.956 1.00 55.12 102 ALA A CA 1
ATOM 790 C C . ALA A 1 102 ? -22.449 7.880 -23.411 1.00 55.12 102 ALA A C 1
ATOM 792 O O . ALA A 1 102 ? -21.458 7.156 -23.345 1.00 55.12 102 ALA A O 1
ATOM 793 N N . GLY A 1 103 ? -22.373 9.150 -23.829 1.00 61.81 103 GLY A N 1
ATOM 794 C CA . GLY A 1 103 ? -21.135 9.754 -24.327 1.00 61.81 103 GLY A CA 1
ATOM 795 C C . GLY A 1 103 ? -20.148 10.127 -23.219 1.00 61.81 103 GLY A C 1
ATOM 796 O O . GLY A 1 103 ? -18.936 10.108 -23.439 1.00 61.81 103 GLY A O 1
ATOM 797 N N . THR A 1 104 ? -20.635 10.443 -22.016 1.00 68.25 104 THR A N 1
ATOM 798 C CA . THR A 1 104 ? -19.768 10.737 -20.867 1.00 68.25 104 THR A CA 1
ATOM 799 C C . THR A 1 104 ? -19.077 9.484 -20.351 1.00 68.25 104 THR A C 1
ATOM 801 O O . THR A 1 104 ? -17.870 9.528 -20.131 1.00 68.25 104 THR A O 1
ATOM 804 N N . ASP A 1 105 ? -19.793 8.364 -20.242 1.00 78.75 105 ASP A N 1
ATOM 805 C CA . ASP A 1 105 ? -19.216 7.091 -19.793 1.00 78.75 105 ASP A CA 1
ATOM 806 C C . ASP A 1 105 ? -18.255 6.502 -20.836 1.00 78.75 105 ASP A C 1
ATOM 808 O O . ASP A 1 105 ? -17.178 6.026 -20.478 1.00 78.75 105 ASP A O 1
ATOM 812 N N . GLU A 1 106 ? -18.572 6.607 -22.133 1.00 82.75 106 GLU A N 1
ATOM 813 C CA . GLU A 1 106 ? -17.650 6.213 -23.207 1.00 82.75 106 GLU A CA 1
ATOM 814 C C . GLU A 1 106 ? -16.371 7.061 -23.180 1.00 82.75 106 GLU A C 1
ATOM 816 O O . GLU A 1 106 ? -15.262 6.533 -23.267 1.00 82.75 106 GLU A O 1
ATOM 821 N N . ARG A 1 107 ? -16.497 8.377 -22.976 1.00 88.38 107 ARG A N 1
ATOM 822 C CA . ARG A 1 107 ? -15.340 9.270 -22.862 1.00 88.38 107 ARG A CA 1
ATOM 823 C C . ARG A 1 107 ? -14.514 8.998 -21.608 1.00 88.38 107 ARG A C 1
ATOM 825 O O . ARG A 1 107 ? -13.289 9.067 -21.683 1.00 88.38 107 ARG A O 1
ATOM 832 N N . VAL A 1 108 ? -15.151 8.685 -20.480 1.00 87.38 108 VAL A N 1
ATOM 833 C CA . VAL A 1 108 ? -14.460 8.259 -19.255 1.00 87.38 108 VAL A CA 1
ATOM 834 C C . VAL A 1 108 ? -13.693 6.965 -19.517 1.00 87.38 108 VAL A C 1
ATOM 836 O O . VAL A 1 108 ? -12.495 6.924 -19.257 1.00 87.38 108 VAL A O 1
ATOM 839 N N . ALA A 1 109 ? -14.319 5.962 -20.134 1.00 90.81 109 ALA A N 1
ATOM 840 C CA . ALA A 1 109 ? -13.662 4.699 -20.469 1.00 90.81 109 ALA A CA 1
ATOM 841 C C . ALA A 1 109 ? -12.474 4.882 -21.435 1.00 90.81 109 ALA A C 1
ATOM 843 O O . ALA A 1 109 ? -11.419 4.271 -21.246 1.00 90.81 109 ALA A O 1
ATOM 844 N N . VAL A 1 110 ? -12.609 5.751 -22.446 1.00 93.06 110 VAL A N 1
ATOM 845 C CA . VAL A 1 110 ? -11.515 6.101 -23.370 1.00 93.06 110 VAL A CA 1
ATOM 846 C C . VAL A 1 110 ? -10.370 6.782 -22.621 1.00 93.06 110 VAL A C 1
ATOM 848 O O . VAL A 1 110 ? -9.221 6.370 -22.768 1.00 93.06 110 VAL A O 1
ATOM 851 N N . LEU A 1 111 ? -10.666 7.774 -21.777 1.00 94.19 111 LEU A N 1
ATOM 852 C CA . LEU A 1 111 ? -9.650 8.474 -20.987 1.00 94.19 111 LEU A CA 1
ATOM 853 C C . LEU A 1 111 ? -8.964 7.548 -19.978 1.00 94.19 111 LEU A C 1
ATOM 855 O O . LEU A 1 111 ? -7.755 7.643 -19.794 1.00 94.19 111 LEU A O 1
ATOM 859 N N . GLU A 1 112 ? -9.690 6.624 -19.354 1.00 92.19 112 GLU A N 1
ATOM 860 C CA . GLU A 1 112 ? -9.114 5.606 -18.472 1.00 92.19 112 GLU A CA 1
ATOM 861 C C . GLU A 1 112 ? -8.197 4.643 -19.228 1.00 92.19 112 GLU A C 1
ATOM 863 O O . GLU A 1 112 ? -7.137 4.268 -18.724 1.00 92.19 112 GLU A O 1
ATOM 868 N N . PHE A 1 113 ? -8.580 4.243 -20.441 1.00 95.50 113 PHE A N 1
ATOM 869 C CA . PHE A 1 113 ? -7.739 3.419 -21.301 1.00 95.50 113 PHE A CA 1
ATOM 870 C C . PHE A 1 113 ? -6.472 4.162 -21.736 1.00 95.50 113 PHE A C 1
ATOM 872 O O . PHE A 1 113 ? -5.376 3.613 -21.625 1.00 95.50 113 PHE A O 1
ATOM 879 N N . GLU A 1 114 ? -6.595 5.414 -22.177 1.00 95.38 114 GLU A N 1
ATOM 880 C CA . GLU A 1 114 ? -5.455 6.263 -22.532 1.00 95.38 114 GLU A CA 1
ATOM 881 C C . GLU A 1 114 ? -4.536 6.501 -21.333 1.00 95.38 114 GLU A C 1
ATOM 883 O O . GLU A 1 114 ? -3.319 6.375 -21.458 1.00 95.38 114 GLU A O 1
ATOM 888 N N . LEU A 1 115 ? -5.107 6.761 -20.154 1.00 93.19 115 LEU A N 1
ATOM 889 C CA . LEU A 1 115 ? -4.371 6.915 -18.904 1.00 93.19 115 LEU A CA 1
ATOM 890 C C . LEU A 1 115 ? -3.640 5.623 -18.526 1.00 93.19 115 LEU A C 1
ATOM 892 O O . LEU A 1 115 ? -2.465 5.673 -18.164 1.00 93.19 115 LEU A O 1
ATOM 896 N N . ARG A 1 116 ? -4.292 4.461 -18.656 1.00 93.12 116 ARG A N 1
ATOM 897 C CA . ARG A 1 116 ? -3.662 3.149 -18.438 1.00 93.12 116 ARG A CA 1
ATOM 898 C C . ARG A 1 116 ? -2.497 2.934 -19.404 1.00 93.12 116 ARG A C 1
ATOM 900 O O . ARG A 1 116 ? -1.405 2.590 -18.965 1.00 93.12 116 ARG A O 1
ATOM 907 N N . LYS A 1 117 ? -2.693 3.222 -20.692 1.00 96.31 117 LYS A N 1
ATOM 908 C CA . LYS A 1 117 ? -1.665 3.076 -21.732 1.00 96.31 117 LYS A CA 1
ATOM 909 C C . LYS A 1 117 ? -0.495 4.045 -21.541 1.00 96.31 117 LYS A C 1
ATOM 911 O O . LYS A 1 117 ? 0.661 3.676 -21.750 1.00 96.31 117 LYS A O 1
ATOM 916 N N . ALA A 1 118 ? -0.772 5.279 -21.123 1.00 90.69 118 ALA A N 1
ATOM 917 C CA . ALA A 1 118 ? 0.254 6.262 -20.791 1.00 90.69 118 ALA A CA 1
ATOM 918 C C . ALA A 1 118 ? 1.076 5.811 -19.576 1.00 90.69 118 ALA A C 1
ATOM 920 O O . ALA A 1 118 ? 2.303 5.875 -19.623 1.00 90.69 118 ALA A O 1
ATOM 921 N N . LYS A 1 119 ? 0.422 5.292 -18.527 1.00 86.81 119 LYS A N 1
ATOM 922 C CA . LYS A 1 119 ? 1.093 4.716 -17.351 1.00 86.81 119 LYS A CA 1
ATOM 923 C C . LYS A 1 119 ? 1.975 3.522 -17.720 1.00 86.81 119 LYS A C 1
ATOM 925 O O . LYS A 1 119 ? 3.142 3.508 -17.347 1.00 86.81 119 LYS A O 1
ATOM 930 N N . GLU A 1 120 ? 1.465 2.585 -18.518 1.00 88.56 120 GLU A N 1
ATOM 931 C CA . GLU A 1 120 ? 2.238 1.440 -19.019 1.00 88.56 120 GLU A CA 1
ATOM 932 C C . GLU A 1 120 ? 3.468 1.896 -19.819 1.00 88.56 120 GLU A C 1
ATOM 934 O O . GLU A 1 120 ? 4.576 1.416 -19.593 1.00 88.56 120 GLU A O 1
ATOM 939 N N . THR A 1 121 ? 3.306 2.894 -20.695 1.00 88.19 121 THR A N 1
ATOM 940 C CA . THR A 1 121 ? 4.415 3.458 -21.482 1.00 88.19 121 THR A CA 1
ATOM 941 C C . THR A 1 121 ? 5.463 4.120 -20.585 1.00 88.19 121 THR A C 1
ATOM 943 O O . THR A 1 121 ? 6.660 3.917 -20.781 1.00 88.19 121 THR A O 1
ATOM 946 N N . ILE A 1 122 ? 5.039 4.896 -19.583 1.00 85.75 122 ILE A N 1
ATOM 947 C CA . ILE A 1 122 ? 5.943 5.531 -18.614 1.00 85.75 122 ILE A CA 1
ATOM 948 C C . ILE A 1 122 ? 6.715 4.467 -17.832 1.00 85.75 122 ILE A C 1
ATOM 950 O O . ILE A 1 122 ? 7.933 4.590 -17.696 1.00 85.75 122 ILE A O 1
ATOM 954 N N . ASN A 1 123 ? 6.039 3.419 -17.366 1.00 82.06 123 ASN A N 1
ATOM 955 C CA . ASN A 1 123 ? 6.672 2.327 -16.633 1.00 82.06 123 ASN A CA 1
ATOM 956 C C . ASN A 1 123 ? 7.670 1.581 -17.526 1.00 82.06 123 ASN A C 1
ATOM 958 O O . ASN A 1 123 ? 8.832 1.444 -17.157 1.00 82.06 123 ASN A O 1
ATOM 962 N N . ALA A 1 124 ? 7.296 1.232 -18.759 1.00 80.00 124 ALA A N 1
ATOM 963 C CA . ALA A 1 124 ? 8.211 0.616 -19.718 1.00 80.00 124 ALA A CA 1
ATOM 964 C C . ALA A 1 124 ? 9.454 1.485 -19.986 1.00 80.00 124 ALA A C 1
ATOM 966 O O . ALA A 1 124 ? 10.577 0.979 -20.022 1.00 80.00 124 ALA A O 1
ATOM 967 N N . LEU A 1 125 ? 9.291 2.802 -20.147 1.00 85.50 125 LEU A N 1
ATOM 968 C CA . LEU A 1 125 ? 10.416 3.724 -20.340 1.00 85.50 125 LEU A CA 1
ATOM 969 C C . LEU A 1 125 ? 11.302 3.829 -19.091 1.00 85.50 125 LEU A C 1
ATOM 971 O O . LEU A 1 125 ? 12.526 3.835 -19.217 1.00 85.50 125 LEU A O 1
ATOM 975 N N . ARG A 1 126 ? 10.714 3.860 -17.889 1.00 78.88 126 ARG A N 1
ATOM 976 C CA . ARG A 1 126 ? 11.450 3.833 -16.612 1.00 78.88 126 ARG A CA 1
ATOM 977 C C . ARG A 1 126 ? 12.251 2.542 -16.444 1.00 78.88 126 ARG A C 1
ATOM 979 O O . ARG A 1 126 ? 13.396 2.599 -15.992 1.00 78.88 126 ARG A O 1
ATOM 986 N N . ASN A 1 127 ? 11.691 1.408 -16.856 1.00 72.12 127 ASN A N 1
ATOM 987 C CA . ASN A 1 127 ? 12.355 0.106 -16.794 1.00 72.12 127 ASN A CA 1
ATOM 988 C C . ASN A 1 127 ? 13.531 0.063 -17.775 1.00 72.12 127 ASN A C 1
ATOM 990 O O . ASN A 1 127 ? 14.643 -0.287 -17.393 1.00 72.12 127 ASN A O 1
ATOM 994 N N . ASN A 1 128 ? 13.330 0.523 -19.015 1.00 73.69 128 ASN A N 1
ATOM 995 C CA . ASN A 1 128 ? 14.410 0.632 -20.002 1.00 73.69 128 ASN A CA 1
ATOM 996 C C . ASN A 1 128 ? 15.533 1.577 -19.543 1.00 73.69 128 ASN A C 1
ATOM 998 O O . ASN A 1 128 ? 16.709 1.275 -19.738 1.00 73.69 128 ASN A O 1
ATOM 1002 N N . LEU A 1 129 ? 15.191 2.699 -18.900 1.00 72.25 129 LEU A N 1
ATOM 1003 C CA . LEU A 1 129 ? 16.179 3.618 -18.334 1.00 72.25 129 LEU A CA 1
ATOM 1004 C C . LEU A 1 129 ? 16.961 2.967 -17.185 1.00 72.25 129 LEU A C 1
ATOM 1006 O O . LEU A 1 129 ? 18.179 3.103 -17.123 1.00 72.25 129 LEU A O 1
ATOM 1010 N N . THR A 1 130 ? 16.277 2.216 -16.320 1.00 70.75 130 THR A N 1
ATOM 1011 C CA . THR A 1 130 ? 16.899 1.447 -15.232 1.00 70.75 130 THR A CA 1
ATOM 1012 C C . THR A 1 130 ? 17.910 0.435 -15.789 1.00 70.75 130 THR A C 1
ATOM 1014 O O . THR A 1 130 ? 19.078 0.457 -15.402 1.00 70.75 130 THR A O 1
ATOM 1017 N N . VAL A 1 131 ? 17.521 -0.344 -16.802 1.00 63.25 131 VAL A N 1
ATOM 1018 C CA . VAL A 1 131 ? 18.403 -1.304 -17.492 1.00 63.25 131 VAL A CA 1
ATOM 1019 C C . VAL A 1 131 ? 19.607 -0.617 -18.155 1.00 63.25 131 VAL A C 1
ATOM 1021 O O . VAL A 1 131 ? 20.736 -1.107 -18.064 1.00 63.25 131 VAL A O 1
ATOM 1024 N N . ALA A 1 132 ? 19.407 0.544 -18.786 1.00 59.66 132 ALA A N 1
ATOM 1025 C CA . ALA A 1 132 ? 20.501 1.319 -19.372 1.00 59.66 132 ALA A CA 1
ATOM 1026 C C . ALA A 1 132 ? 21.496 1.804 -18.301 1.00 59.66 132 ALA A C 1
ATOM 1028 O O . ALA A 1 132 ? 22.708 1.709 -18.497 1.00 59.66 132 ALA A O 1
ATOM 1029 N N . THR A 1 133 ? 21.004 2.242 -17.134 1.00 61.44 133 THR A N 1
ATOM 1030 C CA . THR A 1 133 ? 21.864 2.660 -16.011 1.00 61.44 133 THR A CA 1
ATOM 1031 C C . THR A 1 133 ? 22.623 1.506 -15.348 1.00 61.44 133 THR A C 1
ATOM 1033 O O . THR A 1 133 ? 23.696 1.721 -14.789 1.00 61.44 133 THR A O 1
ATOM 1036 N N . GLU A 1 134 ? 22.117 0.275 -15.427 1.00 59.41 134 GLU A N 1
ATOM 1037 C CA . GLU A 1 134 ? 22.830 -0.922 -14.960 1.00 59.41 134 GLU A CA 1
ATOM 1038 C C . GLU A 1 134 ? 23.921 -1.387 -15.940 1.00 59.41 134 GLU A C 1
ATOM 1040 O O . GLU A 1 134 ? 24.909 -1.996 -15.524 1.00 59.41 134 GLU A O 1
ATOM 1045 N N . SER A 1 135 ? 23.766 -1.086 -17.233 1.00 54.62 135 SER A N 1
ATOM 1046 C CA . SER A 1 135 ? 24.657 -1.565 -18.300 1.00 54.62 135 SER A CA 1
ATOM 1047 C C . SER A 1 135 ? 25.941 -0.736 -18.439 1.00 54.62 135 SER A C 1
ATOM 1049 O O . SER A 1 135 ? 27.008 -1.303 -18.664 1.00 54.62 135 SER A O 1
ATOM 1051 N N . GLU A 1 136 ? 25.878 0.586 -18.247 1.00 53.09 136 GLU A N 1
ATOM 1052 C CA . GLU A 1 136 ? 27.036 1.495 -18.391 1.00 53.09 136 GLU A CA 1
ATOM 1053 C C . GLU A 1 136 ? 28.128 1.288 -17.316 1.00 53.09 136 GLU A C 1
ATOM 1055 O O . GLU A 1 136 ? 29.294 1.607 -17.546 1.00 53.09 136 GLU A O 1
ATOM 1060 N N . ASN A 1 137 ? 27.797 0.696 -16.161 1.00 52.59 137 ASN A N 1
ATOM 1061 C CA . ASN A 1 137 ? 28.735 0.553 -15.036 1.00 52.59 137 ASN A CA 1
ATOM 1062 C C . ASN A 1 137 ? 29.348 -0.853 -14.890 1.00 52.59 137 ASN A C 1
ATOM 1064 O O . ASN A 1 137 ? 30.218 -1.052 -14.042 1.00 52.59 137 ASN A O 1
ATOM 1068 N N . ASN A 1 138 ? 28.944 -1.821 -15.718 1.00 44.06 138 ASN A N 1
ATOM 1069 C CA . ASN A 1 138 ? 29.467 -3.190 -15.696 1.00 44.06 138 ASN A CA 1
ATOM 1070 C C . ASN A 1 138 ? 30.562 -3.395 -16.761 1.00 44.06 138 ASN A C 1
ATOM 1072 O O . ASN A 1 138 ? 30.438 -4.226 -17.659 1.00 44.06 138 ASN A O 1
ATOM 1076 N N . SER A 1 139 ? 31.675 -2.662 -16.651 1.00 37.47 139 SER A N 1
ATOM 1077 C CA . SER A 1 139 ? 32.924 -3.101 -17.292 1.00 37.47 139 SER A CA 1
ATOM 1078 C C . SER A 1 139 ? 33.474 -4.310 -16.516 1.00 37.47 139 SER A C 1
ATOM 1080 O O . SER A 1 139 ? 33.648 -4.215 -15.297 1.00 37.47 139 SER A O 1
ATOM 1082 N N . PRO A 1 140 ? 33.748 -5.463 -17.156 1.00 47.12 140 PRO A N 1
ATOM 1083 C CA . PRO A 1 140 ? 34.103 -6.687 -16.456 1.00 47.12 140 PRO A CA 1
ATOM 1084 C C . PRO A 1 140 ? 35.602 -6.701 -16.138 1.00 47.12 140 PRO A C 1
ATOM 1086 O O . PRO A 1 140 ? 36.381 -7.433 -16.748 1.00 47.12 140 PRO A O 1
ATOM 1089 N N . THR A 1 141 ? 36.037 -5.918 -15.154 1.00 38.00 141 THR A N 1
ATOM 1090 C CA . THR A 1 141 ? 37.343 -6.140 -14.522 1.00 38.00 141 THR A CA 1
ATOM 1091 C C . THR A 1 141 ? 37.172 -7.045 -13.313 1.00 38.00 141 THR A C 1
ATOM 1093 O O . THR A 1 141 ? 36.728 -6.636 -12.245 1.00 38.00 141 THR A O 1
ATOM 1096 N N . LYS A 1 142 ? 37.517 -8.315 -13.543 1.00 47.53 142 LYS A N 1
ATOM 1097 C CA . LYS A 1 142 ? 37.707 -9.388 -12.563 1.00 47.53 142 LYS A CA 1
ATOM 1098 C C . LYS A 1 142 ? 38.224 -8.886 -11.205 1.00 47.53 142 LYS A C 1
ATOM 1100 O O . LYS A 1 142 ? 39.282 -8.271 -11.133 1.00 47.53 142 LYS A O 1
ATOM 1105 N N . GLY A 1 143 ? 37.568 -9.333 -10.135 1.00 46.09 143 GLY A N 1
ATOM 1106 C CA . GLY A 1 143 ? 38.279 -9.770 -8.930 1.00 46.09 143 GLY A CA 1
ATOM 1107 C C . GLY A 1 143 ? 38.630 -8.729 -7.869 1.00 46.09 143 GLY A C 1
ATOM 1108 O O . GLY A 1 143 ? 39.575 -8.965 -7.123 1.00 46.09 143 GLY A O 1
ATOM 1109 N N . GLN A 1 144 ? 37.888 -7.630 -7.727 1.00 40.09 144 GLN A N 1
ATOM 1110 C CA . GLN A 1 144 ? 38.005 -6.793 -6.529 1.00 40.09 144 GLN A CA 1
ATOM 1111 C C . GLN A 1 144 ? 36.691 -6.757 -5.755 1.00 40.09 144 GLN A C 1
ATOM 1113 O O . GLN A 1 144 ? 35.735 -6.091 -6.143 1.00 40.09 144 GLN A O 1
ATOM 1118 N N . LEU A 1 145 ? 36.688 -7.465 -4.621 1.00 50.94 145 LEU A N 1
ATOM 1119 C CA . LEU A 1 145 ? 35.841 -7.177 -3.467 1.00 50.94 145 LEU A CA 1
ATOM 1120 C C . LEU A 1 145 ? 36.153 -5.748 -3.021 1.00 50.94 145 LEU A C 1
ATOM 1122 O O . LEU A 1 145 ? 37.013 -5.518 -2.175 1.00 50.94 145 LEU A O 1
ATOM 1126 N N . ASN A 1 146 ? 35.512 -4.779 -3.655 1.00 43.06 146 ASN A N 1
ATOM 1127 C CA . ASN A 1 146 ? 35.543 -3.404 -3.211 1.00 43.06 146 ASN A CA 1
ATOM 1128 C C . ASN A 1 146 ? 34.289 -3.224 -2.347 1.00 43.06 146 ASN A C 1
ATOM 1130 O O . ASN A 1 146 ? 33.193 -3.182 -2.906 1.00 43.06 146 ASN A O 1
ATOM 1134 N N . PRO A 1 147 ? 34.391 -3.121 -1.008 1.00 50.28 147 PRO A N 1
ATOM 1135 C CA . PRO A 1 147 ? 33.262 -2.793 -0.148 1.00 50.28 147 PRO A CA 1
ATOM 1136 C C . PRO A 1 147 ? 33.010 -1.283 -0.222 1.00 50.28 147 PRO A C 1
ATOM 1138 O O . PRO A 1 147 ? 32.813 -0.615 0.788 1.00 50.28 147 PRO A O 1
ATOM 1141 N N . ASN A 1 148 ? 33.032 -0.720 -1.431 1.00 46.25 148 ASN A N 1
ATOM 1142 C CA . ASN A 1 148 ? 32.281 0.490 -1.669 1.00 46.25 148 ASN A CA 1
ATOM 1143 C C . ASN A 1 148 ? 30.831 0.031 -1.693 1.00 46.25 148 ASN A C 1
ATOM 1145 O O . ASN A 1 148 ? 30.298 -0.342 -2.735 1.00 46.25 148 ASN A O 1
ATOM 1149 N N . ILE A 1 149 ? 30.236 0.010 -0.500 1.00 57.47 149 ILE A N 1
ATOM 1150 C CA . ILE A 1 149 ? 28.802 0.176 -0.301 1.00 57.47 149 ILE A CA 1
ATOM 1151 C C . ILE A 1 149 ? 28.488 1.496 -1.004 1.00 57.47 149 ILE A C 1
ATOM 1153 O O . ILE A 1 149 ? 28.572 2.572 -0.416 1.00 57.47 149 ILE A O 1
ATOM 1157 N N . GLY A 1 150 ? 28.298 1.429 -2.319 1.00 59.69 150 GLY A N 1
ATOM 1158 C CA . GLY A 1 150 ? 27.890 2.573 -3.103 1.00 59.69 150 GLY A CA 1
ATOM 1159 C C . GLY A 1 150 ? 26.583 3.095 -2.527 1.00 59.69 150 GLY A C 1
ATOM 1160 O O . GLY A 1 150 ? 25.862 2.379 -1.826 1.00 59.69 150 GLY A O 1
ATOM 1161 N N . SER A 1 151 ? 26.260 4.349 -2.827 1.00 76.00 151 SER A N 1
ATOM 1162 C CA . SER A 1 151 ? 24.883 4.809 -2.682 1.00 76.00 151 SER A CA 1
ATOM 1163 C C . SER A 1 151 ? 23.963 3.776 -3.334 1.00 76.00 151 SER A C 1
ATOM 1165 O O . SER A 1 151 ? 24.152 3.467 -4.514 1.00 76.00 151 SER A O 1
ATOM 1167 N N . ILE A 1 152 ? 23.023 3.229 -2.562 1.00 83.12 152 ILE A N 1
ATOM 1168 C CA . ILE A 1 152 ? 22.023 2.290 -3.068 1.00 83.12 152 ILE A CA 1
ATOM 1169 C C . ILE A 1 152 ? 21.377 2.878 -4.322 1.00 83.12 152 ILE A C 1
ATOM 1171 O O . ILE A 1 152 ? 21.002 4.056 -4.341 1.00 83.12 152 ILE A O 1
ATOM 1175 N N . LYS A 1 153 ? 21.292 2.095 -5.397 1.00 85.69 153 LYS A N 1
ATOM 1176 C CA . LYS A 1 153 ? 20.657 2.599 -6.613 1.00 85.69 153 LYS A CA 1
ATOM 1177 C C . LYS A 1 153 ? 19.154 2.760 -6.371 1.00 85.69 153 LYS A C 1
ATOM 1179 O O . LYS A 1 153 ? 18.569 1.985 -5.617 1.00 85.69 153 LYS A O 1
ATOM 1184 N N . PRO A 1 154 ? 18.476 3.692 -7.057 1.00 88.31 154 PRO A N 1
ATOM 1185 C CA . PRO A 1 154 ? 17.044 3.909 -6.844 1.00 88.31 154 PRO A CA 1
ATOM 1186 C C . PRO A 1 154 ? 16.170 2.661 -7.065 1.00 88.31 154 PRO A C 1
ATOM 1188 O O . PRO A 1 154 ? 15.187 2.462 -6.360 1.00 88.31 154 PRO A O 1
ATOM 1191 N N . HIS A 1 155 ? 16.510 1.796 -8.026 1.00 85.06 155 HIS A N 1
ATOM 1192 C CA . HIS A 1 155 ? 15.798 0.529 -8.249 1.00 85.06 155 HIS A CA 1
ATOM 1193 C C . HIS A 1 155 ? 16.126 -0.529 -7.187 1.00 85.06 155 HIS A C 1
ATOM 1195 O O . HIS A 1 155 ? 15.232 -1.253 -6.766 1.00 85.06 155 HIS A O 1
ATOM 1201 N N . GLU A 1 156 ? 17.371 -0.579 -6.699 1.00 89.44 156 GLU A N 1
ATOM 1202 C CA . GLU A 1 156 ? 17.766 -1.441 -5.575 1.00 89.44 156 GLU A CA 1
ATOM 1203 C C . GLU A 1 156 ? 16.996 -1.037 -4.311 1.00 89.44 156 GLU A C 1
ATOM 1205 O O . GLU A 1 156 ? 16.448 -1.889 -3.617 1.00 89.44 156 GLU A O 1
ATOM 1210 N N . GLN A 1 157 ? 16.877 0.269 -4.054 1.00 90.62 157 GLN A N 1
ATOM 1211 C CA . GLN A 1 157 ? 16.096 0.801 -2.942 1.00 90.62 157 GLN A CA 1
ATOM 1212 C C . GLN A 1 157 ? 14.617 0.437 -3.065 1.00 90.62 157 GLN A C 1
ATOM 1214 O O . GLN A 1 157 ? 14.047 -0.070 -2.102 1.00 90.62 157 GLN A O 1
ATOM 1219 N N . ARG A 1 158 ? 14.007 0.624 -4.244 1.00 92.50 158 ARG A N 1
ATOM 1220 C CA . ARG A 1 158 ? 12.612 0.220 -4.478 1.00 92.50 158 ARG A CA 1
ATOM 1221 C C . ARG A 1 158 ? 12.412 -1.285 -4.271 1.00 92.50 158 ARG A C 1
ATOM 1223 O O . ARG A 1 158 ? 11.465 -1.680 -3.595 1.00 92.50 158 ARG A O 1
ATOM 1230 N N . ALA A 1 159 ? 13.325 -2.121 -4.768 1.00 93.25 159 ALA A N 1
ATOM 1231 C CA . ALA A 1 159 ? 13.268 -3.571 -4.583 1.00 93.25 159 ALA A CA 1
ATOM 1232 C C . ALA A 1 159 ? 13.328 -3.964 -3.098 1.00 93.25 159 ALA A C 1
ATOM 1234 O O . ALA A 1 159 ? 12.520 -4.768 -2.632 1.00 93.25 159 ALA A O 1
ATOM 1235 N N . LEU A 1 160 ? 14.264 -3.378 -2.342 1.00 94.19 160 LEU A N 1
ATOM 1236 C CA . LEU A 1 160 ? 14.386 -3.625 -0.905 1.00 94.19 160 LEU A CA 1
ATOM 1237 C C . LEU A 1 160 ? 13.145 -3.161 -0.151 1.00 94.19 160 LEU A C 1
ATOM 1239 O O . LEU A 1 160 ? 12.608 -3.923 0.647 1.00 94.19 160 LEU A O 1
ATOM 1243 N N . ASN A 1 161 ? 12.673 -1.947 -0.427 1.00 95.25 161 ASN A N 1
ATOM 1244 C CA . ASN A 1 161 ? 11.468 -1.400 0.181 1.00 95.25 161 ASN A CA 1
ATOM 1245 C C . ASN A 1 161 ? 10.272 -2.334 -0.034 1.00 95.25 161 ASN A C 1
ATOM 1247 O O . ASN A 1 161 ? 9.569 -2.648 0.925 1.00 95.25 161 ASN A O 1
ATOM 1251 N N . PHE A 1 162 ? 10.078 -2.827 -1.261 1.00 96.19 162 PHE A N 1
ATOM 1252 C CA . PHE A 1 162 ? 8.999 -3.758 -1.586 1.00 96.19 162 PHE A CA 1
ATOM 1253 C C . PHE A 1 162 ? 9.080 -5.030 -0.728 1.00 96.19 162 PHE A C 1
ATOM 1255 O O . PHE A 1 162 ? 8.123 -5.396 -0.047 1.00 96.19 162 PHE A O 1
ATOM 1262 N N . LEU A 1 163 ? 10.254 -5.670 -0.698 1.00 96.12 163 LEU A N 1
ATOM 1263 C CA . LEU A 1 163 ? 10.473 -6.914 0.046 1.00 96.12 163 LEU A CA 1
ATOM 1264 C C . LEU A 1 163 ? 10.357 -6.734 1.565 1.00 96.12 163 LEU A C 1
ATOM 1266 O O . LEU A 1 163 ? 9.892 -7.639 2.261 1.00 96.12 163 LEU A O 1
ATOM 1270 N N . ILE A 1 164 ? 10.775 -5.580 2.088 1.00 96.62 164 ILE A N 1
ATOM 1271 C CA . ILE A 1 164 ? 10.620 -5.223 3.502 1.00 96.62 164 ILE A CA 1
ATOM 1272 C C . ILE A 1 164 ? 9.141 -5.048 3.833 1.00 96.62 164 ILE A C 1
ATOM 1274 O O . ILE A 1 164 ? 8.673 -5.622 4.814 1.00 96.62 164 ILE A O 1
ATOM 1278 N N . ASN A 1 165 ? 8.397 -4.297 3.018 1.00 96.88 165 ASN A N 1
ATOM 1279 C CA . ASN A 1 165 ? 6.974 -4.078 3.247 1.00 96.88 165 ASN A CA 1
ATOM 1280 C C . ASN A 1 165 ? 6.190 -5.398 3.237 1.00 96.88 165 ASN A C 1
ATOM 1282 O O . ASN A 1 165 ? 5.403 -5.671 4.143 1.00 96.88 165 ASN A O 1
ATOM 1286 N N . GLU A 1 166 ? 6.474 -6.263 2.266 1.00 96.19 166 GLU A N 1
ATOM 1287 C CA . GLU A 1 166 ? 5.876 -7.593 2.183 1.00 96.19 166 GLU A CA 1
ATOM 1288 C C . GLU A 1 166 ? 6.211 -8.456 3.408 1.00 96.19 166 GLU A C 1
ATOM 1290 O O . GLU A 1 166 ? 5.319 -9.068 3.999 1.00 96.19 166 GLU A O 1
ATOM 1295 N N . TYR A 1 167 ? 7.474 -8.460 3.846 1.00 97.38 167 TYR A N 1
ATOM 1296 C CA . TYR A 1 167 ? 7.881 -9.145 5.074 1.00 97.38 167 TYR A CA 1
ATOM 1297 C C . TYR A 1 167 ? 7.089 -8.639 6.288 1.00 97.38 167 TYR A C 1
ATOM 1299 O O . TYR A 1 167 ? 6.580 -9.436 7.081 1.00 97.38 167 TYR A O 1
ATOM 1307 N N . LEU A 1 168 ? 6.941 -7.319 6.429 1.00 97.94 168 LEU A N 1
ATOM 1308 C CA . LEU A 1 168 ? 6.182 -6.724 7.526 1.00 97.94 168 LEU A CA 1
ATOM 1309 C C . LEU A 1 168 ? 4.723 -7.201 7.523 1.00 97.94 168 LEU A C 1
ATOM 1311 O O . LEU A 1 168 ? 4.199 -7.565 8.578 1.00 97.94 168 LEU A O 1
ATOM 1315 N N . LEU A 1 169 ? 4.087 -7.264 6.351 1.00 96.50 169 LEU A N 1
ATOM 1316 C CA . LEU A 1 169 ? 2.711 -7.741 6.203 1.00 96.50 169 LEU A CA 1
ATOM 1317 C C . LEU A 1 169 ? 2.565 -9.229 6.542 1.00 96.50 169 LEU A C 1
ATOM 1319 O O . LEU A 1 169 ? 1.690 -9.580 7.340 1.00 96.50 169 LEU A O 1
ATOM 1323 N N . ILE A 1 170 ? 3.433 -10.088 5.994 1.00 96.00 170 ILE A N 1
ATOM 1324 C CA . ILE A 1 170 ? 3.402 -11.545 6.221 1.00 96.00 170 ILE A CA 1
ATOM 1325 C C . ILE A 1 170 ? 3.575 -11.870 7.711 1.00 96.00 170 ILE A C 1
ATOM 1327 O O . ILE A 1 170 ? 2.899 -12.751 8.241 1.00 96.00 170 ILE A O 1
ATOM 1331 N N . HIS A 1 171 ? 4.433 -11.126 8.411 1.00 96.88 171 HIS A N 1
ATOM 1332 C CA . HIS A 1 171 ? 4.701 -11.328 9.836 1.00 96.88 171 HIS A CA 1
ATOM 1333 C C . HIS A 1 171 ? 3.762 -10.552 10.776 1.00 96.88 171 HIS A C 1
ATOM 1335 O O . HIS A 1 171 ? 3.951 -10.574 11.993 1.00 96.88 171 HIS A O 1
ATOM 1341 N N . GLY A 1 172 ? 2.720 -9.904 10.245 1.00 97.12 172 GLY A N 1
ATOM 1342 C CA . GLY A 1 172 ? 1.672 -9.266 11.044 1.00 97.12 172 GLY A CA 1
ATOM 1343 C C . GLY A 1 172 ? 2.016 -7.876 11.590 1.00 97.12 172 GLY A C 1
ATOM 1344 O O . GLY A 1 172 ? 1.227 -7.317 12.353 1.00 97.12 172 GLY A O 1
ATOM 1345 N N . TYR A 1 173 ? 3.126 -7.268 11.166 1.00 98.06 173 TYR A N 1
ATOM 1346 C CA . TYR A 1 173 ? 3.520 -5.893 11.496 1.00 98.06 173 TYR A CA 1
ATOM 1347 C C . TYR A 1 173 ? 2.744 -4.860 10.660 1.00 98.06 173 TYR A C 1
ATOM 1349 O O . TYR A 1 173 ? 3.320 -3.974 10.030 1.00 98.06 173 TYR A O 1
ATOM 1357 N N . LYS A 1 174 ? 1.410 -4.973 10.647 1.00 97.88 174 LYS A N 1
ATOM 1358 C CA . LYS A 1 174 ? 0.526 -4.203 9.755 1.00 97.88 174 LYS A CA 1
ATOM 1359 C C . LYS A 1 174 ? 0.663 -2.695 9.935 1.00 97.88 174 LYS A C 1
ATOM 1361 O O . LYS A 1 174 ? 0.763 -1.980 8.951 1.00 97.88 174 LYS A O 1
ATOM 1366 N N . LEU A 1 175 ? 0.701 -2.216 11.179 1.00 97.69 175 LEU A N 1
ATOM 1367 C CA . LEU A 1 175 ? 0.824 -0.782 11.451 1.00 97.69 175 LEU A CA 1
ATOM 1368 C C . LEU A 1 175 ? 2.162 -0.230 10.944 1.00 97.69 175 LEU A C 1
ATOM 1370 O O . LEU A 1 175 ? 2.187 0.810 10.302 1.00 97.69 175 LEU A O 1
ATOM 1374 N N . THR A 1 176 ? 3.256 -0.959 11.174 1.00 98.06 176 THR A N 1
ATOM 1375 C CA . THR A 1 176 ? 4.584 -0.584 10.675 1.00 98.06 176 THR A CA 1
ATOM 1376 C C . THR A 1 176 ? 4.630 -0.589 9.153 1.00 98.06 176 THR A C 1
ATOM 1378 O O . THR A 1 176 ? 5.212 0.320 8.583 1.00 98.06 176 THR A O 1
ATOM 1381 N N . SER A 1 177 ? 3.996 -1.566 8.499 1.00 97.62 177 SER A N 1
ATOM 1382 C CA . SER A 1 177 ? 3.866 -1.595 7.037 1.00 97.62 177 SER A CA 1
ATOM 1383 C C . SER A 1 177 ? 3.087 -0.386 6.506 1.00 97.62 177 SER A C 1
ATOM 1385 O O . SER A 1 177 ? 3.555 0.258 5.575 1.00 97.62 177 SER A O 1
ATOM 1387 N N . ILE A 1 178 ? 1.965 -0.018 7.136 1.00 96.56 178 ILE A N 1
ATOM 1388 C CA . ILE A 1 178 ? 1.187 1.174 6.754 1.00 96.56 178 ILE A CA 1
ATOM 1389 C C . ILE A 1 178 ? 2.046 2.436 6.882 1.00 96.56 178 ILE A C 1
ATOM 1391 O O . ILE A 1 178 ? 2.183 3.181 5.921 1.00 96.56 178 ILE A O 1
ATOM 1395 N N . THR A 1 179 ? 2.680 2.651 8.040 1.00 97.69 179 THR A N 1
ATOM 1396 C CA . THR A 1 179 ? 3.550 3.819 8.251 1.00 97.69 179 THR A CA 1
ATOM 1397 C C . THR A 1 179 ? 4.725 3.835 7.275 1.00 97.69 179 THR A C 1
ATOM 1399 O O . THR A 1 179 ? 5.053 4.878 6.722 1.00 97.69 179 THR A O 1
ATOM 1402 N N . PHE A 1 180 ? 5.337 2.679 7.022 1.00 97.69 180 PHE A N 1
ATOM 1403 C CA . PHE A 1 180 ? 6.442 2.552 6.078 1.00 97.69 180 PHE A CA 1
ATOM 1404 C C . PHE A 1 180 ? 6.021 2.899 4.643 1.00 97.69 180 PHE A C 1
ATOM 1406 O O . PHE A 1 180 ? 6.755 3.598 3.944 1.00 97.69 180 PHE A O 1
ATOM 1413 N N . ALA A 1 181 ? 4.840 2.454 4.210 1.00 96.00 181 ALA A N 1
ATOM 1414 C CA . ALA A 1 181 ? 4.289 2.805 2.906 1.00 96.00 181 ALA A CA 1
ATOM 1415 C C . ALA A 1 181 ? 3.956 4.306 2.813 1.00 96.00 181 ALA A C 1
ATOM 1417 O O . ALA A 1 181 ? 4.325 4.951 1.832 1.00 96.00 181 ALA A O 1
ATOM 1418 N N . ASP A 1 182 ? 3.362 4.887 3.862 1.00 95.56 182 ASP A N 1
ATOM 1419 C CA . ASP A 1 182 ? 3.040 6.321 3.939 1.00 95.56 182 ASP A CA 1
ATOM 1420 C C . ASP A 1 182 ? 4.286 7.223 3.887 1.00 95.56 182 ASP A C 1
ATOM 1422 O O . ASP A 1 182 ? 4.221 8.352 3.391 1.00 95.56 182 ASP A O 1
ATOM 1426 N N . GLU A 1 183 ? 5.431 6.743 4.377 1.00 95.69 183 GLU A N 1
ATOM 1427 C CA . GLU A 1 183 ? 6.722 7.435 4.267 1.00 95.69 183 GLU A CA 1
ATOM 1428 C C . GLU A 1 183 ? 7.327 7.347 2.854 1.00 95.69 183 GLU A C 1
ATOM 1430 O O . GLU A 1 183 ? 8.136 8.193 2.470 1.00 95.69 183 GLU A O 1
ATOM 1435 N N . ASN A 1 184 ? 6.914 6.362 2.051 1.00 93.00 184 ASN A N 1
ATOM 1436 C CA . ASN A 1 184 ? 7.447 6.071 0.718 1.00 93.00 184 ASN A CA 1
ATOM 1437 C C . ASN A 1 184 ? 6.378 6.244 -0.381 1.00 93.00 184 ASN A C 1
ATOM 1439 O O . ASN A 1 184 ? 6.222 5.395 -1.254 1.00 93.00 184 ASN A O 1
ATOM 1443 N N . GLN A 1 185 ? 5.680 7.384 -0.387 1.00 88.69 185 GLN A N 1
ATOM 1444 C CA . GLN A 1 185 ? 4.518 7.662 -1.262 1.00 88.69 185 GLN A CA 1
ATOM 1445 C C . GLN A 1 185 ? 4.799 7.611 -2.771 1.00 88.69 185 GLN A C 1
ATOM 1447 O O . GLN A 1 185 ? 3.875 7.573 -3.579 1.00 88.69 185 GLN A O 1
ATOM 1452 N N . SER A 1 186 ? 6.067 7.687 -3.177 1.00 86.75 186 SER A N 1
ATOM 1453 C CA . SER A 1 186 ? 6.460 7.635 -4.586 1.00 86.75 186 SER A CA 1
ATOM 1454 C C . SER A 1 186 ? 6.504 6.222 -5.163 1.00 86.75 186 SER A C 1
ATOM 1456 O O . SER A 1 186 ? 6.708 6.096 -6.369 1.00 86.75 186 SER A O 1
ATOM 1458 N N . GLN A 1 187 ? 6.406 5.198 -4.314 1.00 91.38 187 GLN A N 1
ATOM 1459 C CA . GLN A 1 187 ? 6.501 3.793 -4.687 1.00 91.38 187 GLN A CA 1
ATOM 1460 C C . GLN A 1 187 ? 5.158 3.098 -4.452 1.00 91.38 187 GLN A C 1
ATOM 1462 O O . GLN A 1 187 ? 4.542 3.270 -3.401 1.00 91.38 187 GLN A O 1
ATOM 1467 N N . ASP A 1 188 ? 4.738 2.289 -5.420 1.00 91.38 188 ASP A N 1
ATOM 1468 C CA . ASP A 1 188 ? 3.591 1.399 -5.271 1.00 91.38 188 ASP A CA 1
ATOM 1469 C C . ASP A 1 188 ? 4.056 0.064 -4.666 1.00 91.38 188 ASP A C 1
ATOM 1471 O O . ASP A 1 188 ? 4.966 -0.591 -5.176 1.00 91.38 188 ASP A O 1
ATOM 1475 N N . PHE A 1 189 ? 3.473 -0.320 -3.531 1.00 93.44 189 PHE A N 1
ATOM 1476 C CA . PHE A 1 189 ? 3.822 -1.551 -2.819 1.00 93.44 189 PHE A CA 1
ATOM 1477 C C . PHE A 1 189 ? 2.928 -2.738 -3.188 1.00 93.44 189 PHE A C 1
ATOM 1479 O O . PHE A 1 189 ? 3.237 -3.862 -2.787 1.00 93.44 189 PHE A O 1
ATOM 1486 N N . ASP A 1 190 ? 1.853 -2.505 -3.945 1.00 91.00 190 ASP A N 1
ATOM 1487 C CA . ASP A 1 190 ? 0.952 -3.558 -4.416 1.00 91.00 190 ASP A CA 1
ATOM 1488 C C . ASP A 1 190 ? 1.419 -4.152 -5.759 1.00 91.00 190 ASP A C 1
ATOM 1490 O O . ASP A 1 190 ? 1.020 -5.265 -6.114 1.00 91.00 190 ASP A O 1
ATOM 1494 N N . ASP A 1 191 ? 2.308 -3.454 -6.478 1.00 90.38 191 ASP A N 1
ATOM 1495 C CA . ASP A 1 191 ? 2.826 -3.855 -7.788 1.00 90.38 191 ASP A CA 1
ATOM 1496 C C . ASP A 1 191 ? 4.363 -3.964 -7.805 1.00 90.38 191 ASP A C 1
ATOM 1498 O O . ASP A 1 191 ? 5.088 -2.986 -7.623 1.00 90.38 191 ASP A O 1
ATOM 1502 N N . TRP A 1 192 ? 4.883 -5.171 -8.061 1.00 91.50 192 TRP A N 1
ATOM 1503 C CA . TRP A 1 192 ? 6.328 -5.398 -8.189 1.00 91.50 192 TRP A CA 1
ATOM 1504 C C . TRP A 1 192 ? 6.928 -4.661 -9.392 1.00 91.50 192 TRP A C 1
ATOM 1506 O O . TRP A 1 192 ? 8.090 -4.250 -9.336 1.00 91.50 192 TRP A O 1
ATOM 1516 N N . ASP A 1 193 ? 6.161 -4.457 -10.465 1.00 88.56 193 ASP A N 1
ATOM 1517 C CA . ASP A 1 193 ? 6.676 -3.815 -11.676 1.00 88.56 193 ASP A CA 1
ATOM 1518 C C . ASP A 1 193 ? 7.070 -2.346 -11.424 1.00 88.56 193 ASP A C 1
ATOM 1520 O O . ASP A 1 193 ? 7.923 -1.808 -12.140 1.00 88.56 193 ASP A O 1
ATOM 1524 N N . ASP A 1 194 ? 6.559 -1.719 -10.353 1.00 89.50 194 ASP A N 1
ATOM 1525 C CA . ASP A 1 194 ? 6.964 -0.376 -9.917 1.00 89.50 194 ASP A CA 1
ATOM 1526 C C . ASP A 1 194 ? 8.421 -0.312 -9.424 1.00 89.50 194 ASP A C 1
ATOM 1528 O O . ASP A 1 194 ? 9.041 0.753 -9.436 1.00 89.50 194 ASP A O 1
ATOM 1532 N N . VAL A 1 195 ? 9.048 -1.445 -9.086 1.00 87.75 195 VAL A N 1
ATOM 1533 C CA . VAL A 1 195 ? 10.494 -1.517 -8.797 1.00 87.75 195 VAL A CA 1
ATOM 1534 C C . VAL A 1 195 ? 11.330 -1.166 -10.031 1.00 87.75 195 VAL A C 1
ATOM 1536 O O . VAL A 1 195 ? 12.432 -0.616 -9.927 1.00 87.75 195 VAL A O 1
ATOM 1539 N N . GLY A 1 196 ? 10.776 -1.424 -11.213 1.00 84.69 196 GLY A N 1
ATOM 1540 C CA . GLY A 1 196 ? 11.353 -1.094 -12.504 1.00 84.69 196 GLY A CA 1
ATOM 1541 C C . GLY A 1 196 ? 12.510 -1.981 -12.952 1.00 84.69 196 GLY A C 1
ATOM 1542 O O . GLY A 1 196 ? 13.313 -1.572 -13.791 1.00 84.69 196 GLY A O 1
ATOM 1543 N N . LEU A 1 197 ? 12.590 -3.192 -12.402 1.00 83.25 197 LEU A N 1
ATOM 1544 C CA . LEU A 1 197 ? 13.492 -4.239 -12.867 1.00 83.25 197 LEU A CA 1
ATOM 1545 C C . LEU A 1 197 ? 12.757 -5.139 -13.862 1.00 83.25 197 LEU A C 1
ATOM 1547 O O . LEU A 1 197 ? 11.637 -5.568 -13.606 1.00 83.25 197 LEU A O 1
ATOM 1551 N N . ASN A 1 198 ? 13.407 -5.496 -14.972 1.00 81.69 198 ASN A N 1
ATOM 1552 C CA . ASN A 1 198 ? 12.865 -6.469 -15.929 1.00 81.69 198 ASN A CA 1
ATOM 1553 C C . ASN A 1 198 ? 13.129 -7.917 -15.472 1.00 81.69 198 ASN A C 1
ATOM 1555 O O . ASN A 1 198 ? 13.688 -8.730 -16.210 1.00 81.69 198 ASN A O 1
ATOM 1559 N N . ILE A 1 199 ? 12.793 -8.214 -14.218 1.00 82.81 199 ILE A N 1
ATOM 1560 C CA . ILE A 1 199 ? 12.915 -9.541 -13.613 1.00 82.81 199 ILE A CA 1
ATOM 1561 C C . ILE A 1 199 ? 11.623 -9.873 -12.879 1.00 82.81 199 ILE A C 1
ATOM 1563 O O . ILE A 1 199 ? 10.978 -8.995 -12.305 1.00 82.81 199 ILE A O 1
ATOM 1567 N N . SER A 1 200 ? 11.273 -11.157 -12.848 1.00 86.62 200 SER A N 1
ATOM 1568 C CA . SER A 1 200 ? 10.194 -11.629 -11.986 1.00 86.62 200 SER A CA 1
ATOM 1569 C C . SER A 1 200 ? 10.523 -11.349 -10.522 1.00 86.62 200 SER A C 1
ATOM 1571 O O . SER A 1 200 ? 11.683 -11.471 -10.115 1.00 86.62 200 SER A O 1
ATOM 1573 N N . LYS A 1 201 ? 9.490 -11.059 -9.731 1.00 90.94 201 LYS A N 1
ATOM 1574 C CA . LYS A 1 201 ? 9.590 -10.854 -8.287 1.00 90.94 201 LYS A CA 1
ATOM 1575 C C . LYS A 1 201 ? 10.446 -11.945 -7.612 1.00 90.94 201 LYS A C 1
ATOM 1577 O O . LYS A 1 201 ? 10.165 -13.133 -7.805 1.00 90.94 201 LYS A O 1
ATOM 1582 N N . PRO A 1 202 ? 11.486 -11.574 -6.843 1.00 88.81 202 PRO A N 1
ATOM 1583 C CA . PRO A 1 202 ? 12.352 -12.536 -6.176 1.00 88.81 202 PRO A CA 1
ATOM 1584 C C . PRO A 1 202 ? 11.644 -13.211 -4.986 1.00 88.81 202 PRO A C 1
ATOM 1586 O O . PRO A 1 202 ? 10.583 -12.759 -4.551 1.00 88.81 202 PRO A O 1
ATOM 1589 N N . PRO A 1 203 ? 12.231 -14.290 -4.430 1.00 91.25 203 PRO A N 1
ATOM 1590 C CA . PRO A 1 203 ? 11.763 -14.894 -3.186 1.00 91.25 203 PRO A CA 1
ATOM 1591 C C . PRO A 1 203 ? 11.724 -13.895 -2.023 1.00 91.25 203 PRO A C 1
ATOM 1593 O O . PRO A 1 203 ? 12.429 -12.886 -2.033 1.00 91.25 203 PRO A O 1
ATOM 1596 N N . GLU A 1 204 ? 10.951 -14.218 -0.984 1.00 92.19 204 GLU A N 1
ATOM 1597 C CA . GLU A 1 204 ? 10.791 -13.361 0.196 1.00 92.19 204 GLU A CA 1
ATOM 1598 C C . GLU A 1 204 ? 12.134 -12.981 0.842 1.00 92.19 204 GLU A C 1
ATOM 1600 O O . GLU A 1 204 ? 13.115 -13.733 0.807 1.00 92.19 204 GLU A O 1
ATOM 1605 N N . LEU A 1 205 ? 12.140 -11.853 1.554 1.00 94.25 205 LEU A N 1
ATOM 1606 C CA . LEU A 1 205 ? 13.331 -11.302 2.200 1.00 94.25 205 LEU A CA 1
ATOM 1607 C C . LEU A 1 205 ? 14.067 -12.310 3.104 1.00 94.25 205 LEU A C 1
ATOM 1609 O O . LEU A 1 205 ? 15.296 -12.380 3.087 1.00 94.25 205 LEU A O 1
ATOM 1613 N N . LEU A 1 206 ? 13.334 -13.145 3.854 1.00 91.00 206 LEU A N 1
ATOM 1614 C CA . LEU A 1 206 ? 13.930 -14.201 4.684 1.00 91.00 206 LEU A CA 1
ATOM 1615 C C . LEU A 1 206 ? 14.657 -15.269 3.865 1.00 91.00 206 LEU A C 1
ATOM 1617 O O . LEU A 1 206 ? 15.695 -15.774 4.300 1.00 91.00 206 LEU A O 1
ATOM 1621 N N . HIS A 1 207 ? 14.114 -15.636 2.704 1.00 91.81 207 HIS A N 1
ATOM 1622 C CA . HIS A 1 207 ? 14.733 -16.609 1.811 1.00 91.81 207 HIS A CA 1
ATOM 1623 C C . HIS A 1 207 ? 16.039 -16.047 1.250 1.00 91.81 207 HIS A C 1
ATOM 1625 O O . HIS A 1 207 ? 17.061 -16.727 1.317 1.00 91.81 207 HIS A O 1
ATOM 1631 N N . LEU A 1 208 ? 16.032 -14.787 0.807 1.00 91.44 208 LEU A N 1
ATOM 1632 C CA . LEU A 1 208 ? 17.231 -14.093 0.330 1.00 91.44 208 LEU A CA 1
ATOM 1633 C C . LEU A 1 208 ? 18.299 -13.969 1.422 1.00 91.44 208 LEU A C 1
ATOM 1635 O O . LEU A 1 208 ? 19.468 -14.253 1.170 1.00 91.44 208 LEU A O 1
ATOM 1639 N N . TYR A 1 209 ? 17.904 -13.624 2.651 1.00 91.19 209 TYR A N 1
ATOM 1640 C CA . TYR A 1 209 ? 18.822 -13.554 3.790 1.00 91.19 209 TYR A CA 1
ATOM 1641 C C . TYR A 1 209 ? 19.472 -14.913 4.089 1.00 91.19 209 TYR A C 1
ATOM 1643 O O . TYR A 1 209 ? 20.695 -15.014 4.206 1.00 91.19 209 TYR A O 1
ATOM 1651 N N . ARG A 1 210 ? 18.669 -15.985 4.167 1.00 92.81 210 ARG A N 1
ATOM 1652 C CA . ARG A 1 210 ? 19.170 -17.350 4.405 1.00 92.81 210 ARG A CA 1
ATOM 1653 C C . ARG A 1 210 ? 20.093 -17.820 3.286 1.00 92.81 210 ARG A C 1
ATOM 1655 O O . ARG A 1 210 ? 21.104 -18.458 3.568 1.00 92.81 210 ARG A O 1
ATOM 1662 N N . GLU A 1 211 ? 19.751 -17.524 2.039 1.00 90.00 211 GLU A N 1
ATOM 1663 C CA . GLU A 1 211 ? 20.548 -17.916 0.880 1.00 90.00 211 GLU A CA 1
ATOM 1664 C C . GLU A 1 211 ? 21.868 -17.135 0.805 1.00 90.00 211 GLU A C 1
ATOM 1666 O O . GLU A 1 211 ? 22.921 -17.729 0.573 1.00 90.00 211 GLU A O 1
ATOM 1671 N N . GLY A 1 212 ? 21.852 -15.837 1.126 1.00 87.31 212 GLY A N 1
ATOM 1672 C CA . GLY A 1 212 ? 23.060 -15.017 1.232 1.00 87.31 212 GLY A CA 1
ATOM 1673 C C . GLY A 1 212 ? 24.048 -15.540 2.280 1.00 87.31 212 GLY A C 1
ATOM 1674 O O . GLY A 1 212 ? 25.252 -15.596 2.024 1.00 87.31 212 GLY A O 1
ATOM 1675 N N . LEU A 1 213 ? 23.558 -16.020 3.431 1.00 84.56 213 LEU A N 1
ATOM 1676 C CA . LEU A 1 213 ? 24.411 -16.644 4.451 1.00 84.56 213 LEU A CA 1
ATOM 1677 C C . LEU A 1 213 ? 25.079 -17.937 3.955 1.00 84.56 213 LEU A C 1
ATOM 1679 O O . LEU A 1 213 ? 26.252 -18.169 4.253 1.00 84.56 213 LEU A O 1
ATOM 1683 N N . LYS A 1 214 ? 24.373 -18.767 3.174 1.00 83.00 214 LYS A N 1
ATOM 1684 C CA . LYS A 1 214 ? 24.963 -19.983 2.584 1.00 83.00 214 LYS A CA 1
ATOM 1685 C C . LYS A 1 214 ? 26.076 -19.641 1.596 1.00 83.00 214 LYS A C 1
ATOM 1687 O O . LYS A 1 214 ? 27.134 -20.265 1.633 1.00 83.00 214 LYS A O 1
ATOM 1692 N N . GLN A 1 215 ? 25.864 -18.625 0.762 1.00 69.69 215 GLN A N 1
ATOM 1693 C CA . GLN A 1 215 ? 26.859 -18.172 -0.211 1.00 69.69 215 GLN A CA 1
ATOM 1694 C C . GLN A 1 215 ? 28.091 -17.562 0.471 1.00 69.69 215 GLN A C 1
ATOM 1696 O O . GLN A 1 215 ? 29.217 -17.822 0.049 1.00 69.69 215 GLN A O 1
ATOM 1701 N N . THR A 1 216 ? 27.917 -16.827 1.577 1.00 60.47 216 THR A N 1
ATOM 1702 C CA . THR A 1 216 ? 29.054 -16.303 2.355 1.00 60.47 216 THR A CA 1
ATOM 1703 C C . THR A 1 216 ? 29.839 -17.417 3.058 1.00 60.47 216 THR A C 1
ATOM 1705 O O . THR A 1 216 ? 31.066 -17.354 3.123 1.00 60.47 216 THR A O 1
ATOM 1708 N N . GLY A 1 217 ? 29.155 -18.466 3.534 1.00 55.72 217 GLY A N 1
ATOM 1709 C CA . GLY A 1 217 ? 29.790 -19.651 4.120 1.00 55.72 217 GLY A CA 1
ATOM 1710 C C . GLY A 1 217 ? 30.579 -20.477 3.099 1.00 55.72 217 GLY A C 1
ATOM 1711 O O . GLY A 1 217 ? 31.639 -21.003 3.427 1.00 55.72 217 GLY A O 1
ATOM 1712 N N . GLN A 1 218 ? 30.115 -20.533 1.847 1.00 51.75 218 GLN A N 1
ATOM 1713 C CA . GLN A 1 218 ? 30.847 -21.169 0.749 1.00 51.75 218 GLN A CA 1
ATOM 1714 C C . GLN A 1 218 ? 32.030 -20.311 0.279 1.00 51.75 218 GLN A C 1
ATOM 1716 O O . GLN A 1 218 ? 33.130 -20.839 0.146 1.00 51.75 218 GLN A O 1
ATOM 1721 N N . ASN A 1 219 ? 31.870 -18.989 0.147 1.00 46.97 219 ASN A N 1
ATOM 1722 C CA . ASN A 1 219 ? 32.954 -18.075 -0.245 1.00 46.97 219 ASN A CA 1
ATOM 1723 C C . ASN A 1 219 ? 34.107 -18.002 0.774 1.00 46.97 219 ASN A C 1
ATOM 1725 O O . ASN A 1 219 ? 35.240 -17.732 0.381 1.00 46.97 219 ASN A O 1
ATOM 1729 N N . SER A 1 220 ? 33.863 -18.302 2.056 1.00 41.38 220 SER A N 1
ATOM 1730 C CA . SER A 1 220 ? 34.937 -18.440 3.053 1.00 41.38 220 SER A CA 1
ATOM 1731 C C . SER A 1 220 ? 35.785 -19.708 2.869 1.00 41.38 220 SER A C 1
ATOM 1733 O O . SER A 1 220 ? 36.891 -19.766 3.403 1.00 41.38 220 SER A O 1
ATOM 1735 N N . ILE A 1 221 ? 35.300 -20.714 2.134 1.00 44.94 221 ILE A N 1
ATOM 1736 C CA . ILE A 1 221 ? 36.029 -21.964 1.857 1.00 44.94 221 ILE A CA 1
ATOM 1737 C C . ILE A 1 221 ? 36.744 -21.893 0.492 1.00 44.94 221 ILE A C 1
ATOM 1739 O O . ILE A 1 221 ? 37.759 -22.553 0.302 1.00 44.94 221 ILE A O 1
ATOM 1743 N N . VAL A 1 222 ? 36.319 -21.022 -0.435 1.00 45.09 222 VAL A N 1
ATOM 1744 C CA . VAL A 1 222 ? 36.958 -20.896 -1.769 1.00 45.09 222 VAL A CA 1
ATOM 1745 C C . VAL A 1 222 ? 38.187 -19.964 -1.788 1.00 45.09 222 VAL A C 1
ATOM 1747 O O . VAL A 1 222 ? 38.809 -19.775 -2.829 1.00 45.09 222 VAL A O 1
ATOM 1750 N N . ALA A 1 223 ? 38.612 -19.416 -0.643 1.00 45.59 223 ALA A N 1
ATOM 1751 C CA . AL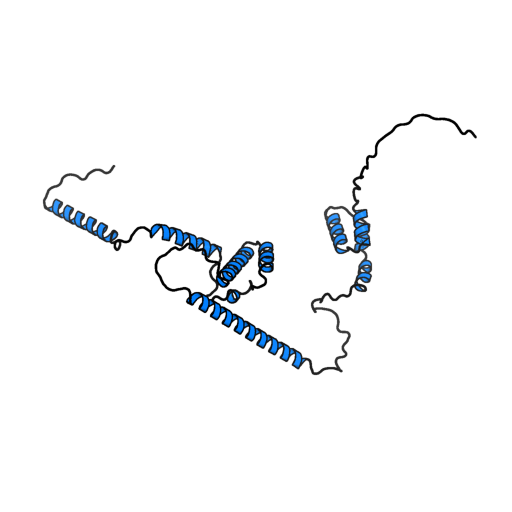A A 1 223 ? 39.885 -18.688 -0.519 1.00 45.59 223 ALA A CA 1
ATOM 1752 C C . ALA A 1 223 ? 41.089 -19.603 -0.206 1.00 45.59 223 ALA A C 1
ATOM 1754 O O . ALA A 1 223 ? 42.146 -19.137 0.219 1.00 45.59 223 ALA A O 1
ATOM 1755 N N . SER A 1 224 ? 40.954 -20.915 -0.403 1.00 44.44 224 SER A N 1
ATOM 1756 C CA . SER A 1 224 ? 42.071 -21.859 -0.459 1.00 44.44 224 SER A CA 1
ATOM 1757 C C . SER A 1 224 ? 41.678 -23.050 -1.323 1.00 44.44 224 SER A C 1
ATOM 1759 O O . SER A 1 224 ? 41.152 -24.016 -0.801 1.00 44.44 224 SER A O 1
ATOM 1761 N N . THR A 1 225 ? 41.908 -22.943 -2.634 1.00 39.34 225 THR A N 1
ATOM 1762 C CA . THR A 1 225 ? 42.595 -23.957 -3.462 1.00 39.34 225 THR A CA 1
ATOM 1763 C C . THR A 1 225 ? 42.500 -23.555 -4.933 1.00 39.34 225 THR A C 1
ATOM 1765 O O . THR A 1 225 ? 41.594 -23.957 -5.659 1.00 39.34 225 THR A O 1
ATOM 1768 N N . GLN A 1 226 ? 43.487 -22.790 -5.396 1.00 42.97 226 GLN A N 1
ATOM 1769 C CA . GLN A 1 226 ? 44.010 -23.012 -6.736 1.00 42.97 226 GLN A CA 1
ATOM 1770 C C . GLN A 1 226 ? 45.195 -23.966 -6.584 1.00 42.97 226 GLN A C 1
ATOM 1772 O O . GLN A 1 226 ? 46.298 -23.518 -6.313 1.00 42.97 226 GLN A O 1
ATOM 1777 N N . THR A 1 227 ? 44.935 -25.263 -6.717 1.00 46.59 227 THR A N 1
ATOM 1778 C CA . THR A 1 227 ? 45.788 -26.233 -7.419 1.00 46.59 227 THR A CA 1
ATOM 1779 C C . THR A 1 227 ? 44.960 -27.493 -7.595 1.00 46.59 227 THR A C 1
ATOM 1781 O O . THR A 1 227 ? 44.567 -28.104 -6.610 1.00 46.59 227 THR A O 1
ATOM 1784 N N . ASP A 1 228 ? 44.748 -27.824 -8.863 1.00 40.44 228 ASP A N 1
ATOM 1785 C CA . ASP A 1 228 ? 44.445 -29.140 -9.407 1.00 40.44 228 ASP A CA 1
ATOM 1786 C C . ASP A 1 228 ? 43.136 -29.813 -8.989 1.00 40.44 228 ASP A C 1
ATOM 1788 O O . ASP A 1 228 ? 42.843 -30.051 -7.825 1.00 40.44 228 ASP A O 1
ATOM 1792 N N .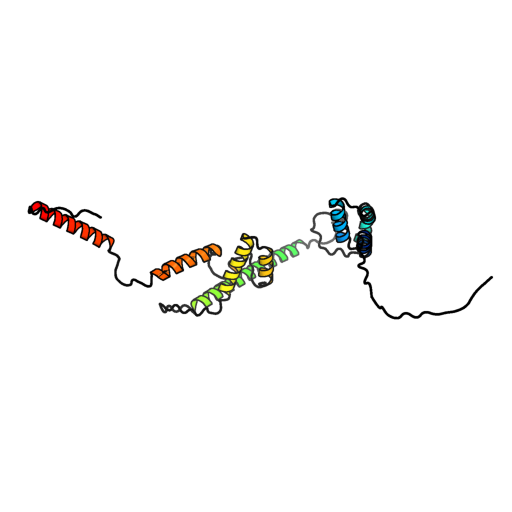 HIS A 1 229 ? 42.372 -30.165 -10.026 1.00 45.50 229 HIS A N 1
ATOM 1793 C CA . HIS A 1 229 ? 41.352 -31.202 -10.017 1.00 45.50 229 HIS A CA 1
ATOM 1794 C C . HIS A 1 229 ? 41.629 -32.251 -8.941 1.00 45.50 229 HIS A C 1
ATOM 1796 O O . HIS A 1 229 ? 42.618 -32.984 -9.011 1.00 45.50 229 HIS A O 1
ATOM 1802 N N . ASP A 1 230 ? 40.725 -32.299 -7.968 1.00 48.19 230 ASP A N 1
ATOM 1803 C CA . ASP A 1 230 ? 40.714 -33.242 -6.867 1.00 48.19 230 ASP A CA 1
ATOM 1804 C C . ASP A 1 230 ? 40.525 -34.658 -7.425 1.00 48.19 230 ASP A C 1
ATOM 1806 O O . ASP A 1 230 ? 39.432 -35.212 -7.500 1.00 48.19 230 ASP A O 1
ATOM 1810 N N . ASN A 1 231 ? 41.641 -35.241 -7.857 1.00 51.75 231 ASN A N 1
ATOM 1811 C CA . ASN A 1 231 ? 41.778 -36.653 -8.153 1.00 51.75 231 ASN A CA 1
ATOM 1812 C C . ASN A 1 231 ? 42.094 -37.442 -6.874 1.00 51.75 231 ASN A C 1
ATOM 1814 O O . ASN A 1 231 ? 42.809 -38.443 -6.903 1.00 51.75 231 ASN A O 1
ATOM 1818 N N . SER A 1 232 ? 41.643 -36.945 -5.719 1.00 55.31 232 SER A N 1
ATOM 1819 C CA . SER A 1 232 ? 41.910 -37.523 -4.405 1.00 55.31 232 SER A CA 1
ATOM 1820 C C . SER A 1 232 ? 41.237 -38.884 -4.257 1.00 55.31 232 SER A C 1
ATOM 1822 O O . SER A 1 232 ? 41.879 -39.815 -3.778 1.00 55.31 232 SER A O 1
ATOM 1824 N N . GLU A 1 233 ? 40.023 -39.070 -4.781 1.00 54.94 233 GLU A N 1
ATOM 1825 C CA . GLU A 1 233 ? 39.389 -40.392 -4.808 1.00 54.94 233 GLU A CA 1
ATOM 1826 C C . GLU A 1 233 ? 40.123 -41.395 -5.705 1.00 54.94 233 GLU A C 1
ATOM 1828 O O . GLU A 1 233 ? 40.268 -42.558 -5.328 1.00 54.94 233 GLU A O 1
ATOM 1833 N N . GLU A 1 234 ? 40.610 -40.984 -6.879 1.00 59.78 234 GLU A N 1
ATOM 1834 C CA . GLU A 1 234 ? 41.321 -41.891 -7.791 1.00 59.78 234 GLU A CA 1
ATOM 1835 C C . GLU A 1 234 ? 42.761 -42.147 -7.330 1.00 59.78 234 GLU A C 1
ATOM 1837 O O . GLU A 1 234 ? 43.271 -43.248 -7.522 1.00 59.78 234 GLU A O 1
ATOM 1842 N N . LYS A 1 235 ? 43.405 -41.189 -6.644 1.00 59.75 235 LYS A N 1
ATOM 1843 C CA . LYS A 1 235 ? 44.675 -41.417 -5.933 1.00 59.75 235 LYS A CA 1
ATOM 1844 C C . LYS A 1 235 ? 44.496 -42.392 -4.781 1.00 59.75 235 LYS A C 1
ATOM 1846 O O . LYS A 1 235 ? 45.334 -43.271 -4.621 1.00 59.75 235 LYS A O 1
ATOM 1851 N N . ILE A 1 236 ? 43.420 -42.274 -4.000 1.00 63.88 236 ILE A N 1
ATOM 1852 C CA . ILE A 1 236 ? 43.131 -43.212 -2.907 1.00 63.88 236 ILE A CA 1
ATOM 1853 C C . ILE A 1 236 ? 42.812 -44.601 -3.472 1.00 63.88 236 ILE A C 1
ATOM 1855 O O . ILE A 1 236 ? 43.345 -45.587 -2.966 1.00 63.88 236 ILE A O 1
ATOM 1859 N N . LYS A 1 237 ? 42.033 -44.693 -4.560 1.00 68.25 237 LYS A N 1
ATOM 1860 C CA . LYS A 1 237 ? 41.753 -45.961 -5.260 1.00 68.25 237 LYS A CA 1
ATOM 1861 C C . LYS A 1 237 ? 43.022 -46.578 -5.858 1.00 68.25 237 LYS A C 1
ATOM 1863 O O . LYS A 1 237 ? 43.240 -47.769 -5.663 1.00 68.25 237 LYS A O 1
ATOM 1868 N N . ASN A 1 238 ? 43.889 -45.785 -6.493 1.00 70.62 238 ASN A N 1
ATOM 1869 C CA . ASN A 1 238 ? 45.172 -46.258 -7.028 1.00 70.62 238 ASN A CA 1
ATOM 1870 C C . ASN A 1 238 ? 46.145 -46.685 -5.925 1.00 70.62 238 ASN A C 1
ATOM 1872 O O . ASN A 1 238 ? 46.811 -47.703 -6.072 1.00 70.62 238 ASN A O 1
ATOM 1876 N N . LEU A 1 239 ? 46.202 -45.971 -4.796 1.00 68.69 239 LEU A N 1
ATOM 1877 C CA . LEU A 1 239 ? 47.002 -46.389 -3.643 1.00 68.69 239 LEU A CA 1
ATOM 1878 C C . LEU A 1 239 ? 46.475 -47.692 -3.034 1.00 68.69 239 LEU A C 1
ATOM 1880 O O . LEU A 1 239 ? 47.275 -48.536 -2.648 1.00 68.69 239 LEU A O 1
ATOM 1884 N N . TYR A 1 240 ? 45.154 -47.892 -2.982 1.00 71.38 240 TYR A N 1
ATOM 1885 C CA . TYR A 1 240 ? 44.568 -49.156 -2.531 1.00 71.38 240 TYR A CA 1
ATOM 1886 C C . TYR A 1 240 ? 44.889 -50.306 -3.496 1.00 71.38 240 TYR A C 1
ATOM 1888 O O . TYR A 1 240 ? 45.264 -51.385 -3.044 1.00 71.38 240 TYR A O 1
ATOM 1896 N N . TYR A 1 241 ? 44.809 -50.068 -4.810 1.00 70.56 241 TYR A N 1
ATOM 1897 C CA . TYR A 1 241 ? 45.113 -51.070 -5.839 1.00 70.56 241 TYR A CA 1
ATOM 1898 C C . TYR A 1 241 ? 46.596 -51.458 -5.864 1.00 70.56 241 TYR A C 1
ATOM 1900 O O . TYR A 1 241 ? 46.909 -52.645 -5.857 1.00 70.56 241 TYR A O 1
ATOM 1908 N N . LEU A 1 242 ? 47.504 -50.479 -5.794 1.00 70.12 242 LEU A N 1
ATOM 1909 C CA . LEU A 1 242 ? 48.951 -50.717 -5.736 1.00 70.12 242 LEU A CA 1
ATOM 1910 C C . LEU A 1 242 ? 49.350 -51.483 -4.471 1.00 70.12 242 LEU A C 1
ATOM 1912 O O . LEU A 1 242 ? 50.173 -52.391 -4.533 1.00 70.12 242 LEU A O 1
ATOM 1916 N N . LYS A 1 243 ? 48.719 -51.181 -3.329 1.00 67.44 243 LYS A N 1
ATOM 1917 C CA . LYS A 1 243 ? 48.962 -51.900 -2.071 1.00 67.44 243 LYS A CA 1
ATOM 1918 C C . LYS A 1 243 ? 48.417 -53.333 -2.107 1.00 67.44 243 LYS A C 1
ATOM 1920 O O . LYS A 1 243 ? 49.000 -54.221 -1.491 1.00 67.44 243 LYS A O 1
ATOM 1925 N N . TYR A 1 244 ? 47.332 -53.571 -2.849 1.00 68.00 244 TYR A N 1
ATOM 1926 C CA . TYR A 1 244 ? 46.812 -54.915 -3.122 1.00 68.00 244 TYR A CA 1
ATOM 1927 C C . TYR A 1 244 ? 47.729 -55.712 -4.059 1.00 68.00 244 TYR A C 1
ATOM 1929 O O . TYR A 1 244 ? 47.966 -56.893 -3.808 1.00 68.00 244 TYR A O 1
ATOM 1937 N N . GLU A 1 245 ? 48.283 -55.091 -5.101 1.00 64.06 245 GLU A N 1
ATOM 1938 C CA . GLU A 1 245 ? 49.254 -55.736 -5.997 1.00 64.06 245 GLU A CA 1
ATOM 1939 C C . GLU A 1 245 ? 50.568 -56.060 -5.277 1.00 64.06 245 GLU A C 1
ATOM 1941 O O . GLU A 1 245 ? 51.086 -57.166 -5.422 1.00 64.06 245 GLU A O 1
ATOM 1946 N N . GLU A 1 246 ? 51.061 -55.154 -4.427 1.00 65.31 246 GLU A N 1
ATOM 1947 C CA . GLU A 1 246 ? 52.257 -55.369 -3.605 1.00 65.31 246 GLU A CA 1
ATOM 1948 C C . GLU A 1 246 ? 52.045 -56.489 -2.572 1.00 65.31 246 GLU A C 1
ATOM 1950 O O . GLU A 1 246 ? 52.887 -57.378 -2.443 1.00 65.31 246 GLU A O 1
ATOM 1955 N N . ALA A 1 247 ? 50.884 -56.533 -1.906 1.00 60.88 247 ALA A N 1
ATOM 1956 C CA . ALA A 1 247 ? 50.524 -57.626 -0.999 1.00 60.88 247 ALA A CA 1
ATOM 1957 C C . ALA A 1 247 ? 50.384 -58.973 -1.732 1.00 60.88 247 ALA A C 1
ATOM 1959 O O . ALA A 1 247 ? 50.824 -60.004 -1.223 1.00 60.88 247 ALA A O 1
ATOM 1960 N N . THR A 1 248 ? 49.838 -58.972 -2.951 1.00 63.50 248 THR A N 1
ATOM 1961 C CA . THR A 1 248 ? 49.716 -60.186 -3.775 1.00 63.50 248 THR A CA 1
ATOM 1962 C C . THR A 1 248 ? 51.091 -60.659 -4.262 1.00 63.50 248 THR A C 1
ATOM 1964 O O . THR A 1 248 ? 51.380 -61.854 -4.226 1.00 63.50 248 THR A O 1
ATOM 1967 N N . PHE A 1 249 ? 51.984 -59.739 -4.638 1.00 61.94 249 PHE A N 1
ATOM 1968 C CA . PHE A 1 249 ? 53.367 -60.048 -5.012 1.00 61.94 249 PHE A CA 1
ATOM 1969 C C . PHE A 1 249 ? 54.177 -60.604 -3.827 1.00 61.94 249 PHE A C 1
ATOM 1971 O O . PHE A 1 249 ? 54.909 -61.585 -3.979 1.00 61.94 249 PHE A O 1
ATOM 1978 N N . LEU A 1 250 ? 53.998 -60.052 -2.623 1.00 56.22 250 LEU A N 1
ATOM 1979 C CA . LEU A 1 250 ? 54.635 -60.539 -1.391 1.00 56.22 250 LEU A CA 1
ATOM 1980 C C . LEU A 1 250 ? 54.094 -61.908 -0.942 1.00 56.22 250 LEU A C 1
ATOM 1982 O O . LEU A 1 250 ? 54.850 -62.747 -0.447 1.00 56.22 250 LEU A O 1
ATOM 1986 N N . GLN A 1 251 ? 52.811 -62.185 -1.183 1.00 56.78 251 GLN A N 1
ATOM 1987 C CA . GLN A 1 251 ? 52.193 -63.473 -0.857 1.00 56.78 251 GLN A CA 1
ATOM 1988 C C . GLN A 1 251 ? 52.560 -64.585 -1.856 1.00 56.78 251 GLN A C 1
ATOM 1990 O O . GLN A 1 251 ? 52.656 -65.748 -1.467 1.00 56.78 251 GLN A O 1
ATOM 1995 N N . VAL A 1 252 ? 52.848 -64.236 -3.116 1.00 58.75 252 VAL A N 1
ATOM 1996 C CA . VAL A 1 252 ? 53.364 -65.170 -4.137 1.00 58.75 252 VAL A CA 1
ATOM 1997 C C . VAL A 1 252 ? 54.870 -65.440 -3.970 1.00 58.75 252 VAL A C 1
ATOM 1999 O O . VAL A 1 252 ? 55.341 -66.516 -4.333 1.00 58.75 252 VAL A O 1
ATOM 2002 N N . THR A 1 253 ? 55.628 -64.511 -3.375 1.00 58.53 253 THR A N 1
ATOM 2003 C CA . THR A 1 253 ? 57.082 -64.649 -3.131 1.00 58.53 253 THR A CA 1
ATOM 2004 C C . THR A 1 253 ? 57.446 -65.222 -1.752 1.00 58.53 253 THR A C 1
ATOM 2006 O O . THR A 1 253 ? 58.622 -65.460 -1.484 1.00 58.53 253 THR A O 1
ATOM 2009 N N . GLY A 1 254 ? 56.458 -65.534 -0.904 1.00 57.50 254 GLY A N 1
ATOM 2010 C CA . GLY A 1 254 ? 56.649 -66.355 0.298 1.00 57.50 254 GLY A CA 1
ATOM 2011 C C . GLY A 1 254 ? 57.323 -65.662 1.490 1.00 57.50 254 GLY A C 1
ATOM 2012 O O . GLY A 1 254 ? 57.933 -66.345 2.309 1.00 57.50 254 GLY A O 1
ATOM 2013 N N . LEU A 1 255 ? 57.210 -64.336 1.626 1.00 57.62 255 LEU A N 1
ATOM 2014 C CA . LEU A 1 255 ? 57.709 -63.596 2.795 1.00 57.62 255 LEU A CA 1
ATOM 2015 C C . LEU A 1 255 ? 56.537 -63.074 3.642 1.00 57.62 255 LEU A C 1
ATOM 2017 O O . LEU A 1 255 ? 56.131 -61.922 3.527 1.00 57.62 255 LEU A O 1
ATOM 2021 N N . LEU A 1 256 ? 55.977 -63.940 4.491 1.00 52.19 256 LEU A N 1
ATOM 2022 C CA . LEU A 1 256 ? 54.960 -63.579 5.484 1.00 52.19 256 LEU A CA 1
ATOM 2023 C C . LEU A 1 256 ? 55.644 -63.152 6.795 1.00 52.19 256 LEU A C 1
ATOM 2025 O O . LEU A 1 256 ? 56.412 -63.927 7.362 1.00 52.19 256 LEU A O 1
ATOM 2029 N N . CYS A 1 257 ? 55.334 -61.961 7.305 1.00 46.94 257 CYS A N 1
ATOM 2030 C CA . CYS A 1 257 ? 55.458 -61.659 8.732 1.00 46.94 257 CYS A CA 1
ATOM 2031 C C . CYS A 1 257 ? 54.296 -60.738 9.145 1.00 46.94 257 CYS A C 1
ATOM 2033 O O . CYS A 1 257 ? 53.886 -59.878 8.367 1.00 46.94 257 CYS A O 1
ATOM 2035 N N . ASP A 1 258 ? 53.735 -61.009 10.320 1.00 49.94 258 ASP A N 1
ATOM 2036 C CA . ASP A 1 258 ? 52.355 -60.733 10.750 1.00 49.94 258 ASP A CA 1
ATOM 2037 C C . ASP A 1 258 ? 51.826 -59.284 10.619 1.00 49.94 258 ASP A C 1
ATOM 2039 O O . ASP A 1 258 ? 52.589 -58.319 10.723 1.00 49.94 258 ASP A O 1
ATOM 2043 N N . PRO A 1 259 ? 50.493 -59.100 10.460 1.00 55.66 259 PRO A N 1
ATOM 2044 C CA . PRO A 1 259 ? 49.869 -57.779 10.427 1.00 55.66 259 PRO A CA 1
ATOM 2045 C C . PRO A 1 259 ? 49.894 -57.093 11.811 1.00 55.66 259 PRO A C 1
ATOM 2047 O O . PRO A 1 259 ? 49.683 -57.756 12.831 1.00 55.66 259 PRO A O 1
ATOM 2050 N N . PRO A 1 260 ? 50.090 -55.761 11.882 1.00 47.06 260 PRO A N 1
ATOM 2051 C CA . PRO A 1 260 ? 50.080 -55.033 13.147 1.00 47.06 260 PRO A CA 1
ATOM 2052 C C . PRO A 1 260 ? 48.655 -54.921 13.709 1.00 47.06 260 PRO A C 1
ATOM 2054 O O . PRO A 1 260 ? 47.714 -54.572 12.994 1.00 47.06 260 PRO A O 1
ATOM 2057 N N . GLN A 1 261 ? 48.506 -55.206 15.006 1.00 48.47 261 GLN A N 1
ATOM 2058 C CA . GLN A 1 261 ? 47.260 -54.997 15.741 1.00 48.47 261 GLN A CA 1
ATOM 2059 C C . GLN A 1 261 ? 46.923 -53.507 15.854 1.00 48.47 261 GLN A C 1
ATOM 2061 O O . GLN A 1 261 ? 47.788 -52.676 16.126 1.00 48.47 261 GLN A O 1
ATOM 2066 N N . ILE A 1 262 ? 45.642 -53.203 15.654 1.00 47.59 262 ILE A N 1
ATOM 2067 C CA . ILE A 1 262 ? 45.042 -51.876 15.787 1.00 47.59 262 ILE A CA 1
ATOM 2068 C C . ILE A 1 262 ? 44.830 -51.581 17.280 1.00 47.59 262 ILE A C 1
ATOM 2070 O O . ILE A 1 262 ? 44.186 -52.374 17.969 1.00 47.59 262 ILE A O 1
ATOM 2074 N N . LEU A 1 263 ? 45.333 -50.435 17.745 1.00 39.84 263 LEU A N 1
ATOM 2075 C CA . LEU A 1 263 ? 44.863 -49.713 18.932 1.00 39.84 263 LEU A CA 1
ATOM 2076 C C . LEU A 1 263 ? 44.455 -48.308 18.491 1.00 39.84 263 LEU A C 1
ATOM 2078 O O . LEU A 1 263 ? 45.259 -47.685 17.758 1.00 39.84 263 LEU A O 1
#